Protein AF-0000000070256040 (afdb_homodimer)

Organism: Medicago truncatula (NCBI:txid3880)

Radius of gyration: 27.47 Å; Cα contacts (8 Å, |Δi|>4): 358; chains: 2; bounding box: 43×96×61 Å

Structure (mmCIF, N/CA/C/O backbone):
data_AF-0000000070256040-model_v1
#
loop_
_entity.id
_entity.type
_entity.pdbx_description
1 polymer 'Oral cancer overexpressed protein'
#
loop_
_atom_site.group_PDB
_atom_site.id
_atom_site.type_symbol
_atom_site.label_atom_id
_atom_site.label_alt_id
_atom_site.label_comp_id
_atom_site.label_asym_id
_atom_site.label_entity_id
_atom_site.label_seq_id
_atom_site.pdbx_PDB_ins_code
_atom_site.Cartn_x
_atom_site.Cartn_y
_atom_site.Cartn_z
_atom_site.occupancy
_atom_site.B_iso_or_equiv
_atom_site.auth_seq_id
_atom_site.auth_comp_id
_atom_site.auth_asym_id
_atom_site.auth_atom_id
_atom_site.pdbx_PDB_model_num
ATOM 1 N N . MET A 1 1 ? -9.227 55.344 36.25 1 60.28 1 MET A N 1
ATOM 2 C CA . MET A 1 1 ? -8.93 55.875 34.938 1 60.28 1 MET A CA 1
ATOM 3 C C . MET A 1 1 ? -7.746 55.125 34.312 1 60.28 1 MET A C 1
ATOM 5 O O . MET A 1 1 ? -7.84 54.656 33.188 1 60.28 1 MET A O 1
ATOM 9 N N . MET A 1 2 ? -6.676 55.031 35.031 1 66.25 2 MET A N 1
ATOM 10 C CA . MET A 1 2 ? -5.5 54.312 34.531 1 66.25 2 MET A CA 1
ATOM 11 C C . MET A 1 2 ? -5.77 52.812 34.406 1 66.25 2 MET A C 1
ATOM 13 O O . MET A 1 2 ? -5.344 52.188 33.438 1 66.25 2 MET A O 1
ATOM 17 N N . ASP A 1 3 ? -6.605 52.344 35.281 1 67.12 3 ASP A N 1
ATOM 18 C CA . ASP A 1 3 ? -6.918 50.938 35.281 1 67.12 3 ASP A CA 1
ATOM 19 C C . ASP A 1 3 ? -7.738 50.531 34.062 1 67.12 3 ASP A C 1
ATOM 21 O O . ASP A 1 3 ? -7.531 49.469 33.5 1 67.12 3 ASP A O 1
ATOM 25 N N . ASP A 1 4 ? -8.562 51.406 33.688 1 66.69 4 ASP A N 1
ATOM 26 C CA . ASP A 1 4 ? -9.43 51.156 32.531 1 66.69 4 ASP A CA 1
ATOM 27 C C . ASP A 1 4 ? -8.633 51.094 31.234 1 66.69 4 ASP A C 1
ATOM 29 O O . ASP A 1 4 ? -8.906 50.281 30.359 1 66.69 4 ASP A O 1
ATOM 33 N N . LEU A 1 5 ? -7.621 52 31.156 1 63.19 5 LEU A N 1
ATOM 34 C CA . LEU A 1 5 ? -6.781 52.062 29.969 1 63.19 5 LEU A CA 1
ATOM 35 C C . LEU A 1 5 ? -5.918 50.812 29.859 1 63.19 5 LEU A C 1
ATOM 37 O O . LEU A 1 5 ? -5.734 50.281 28.75 1 63.19 5 LEU A O 1
ATOM 41 N N . PHE A 1 6 ? -5.48 50.406 31.078 1 66.5 6 PHE A N 1
ATOM 42 C CA . PHE A 1 6 ? -4.66 49.188 31.094 1 66.5 6 PHE A CA 1
ATOM 43 C C . PHE A 1 6 ? -5.488 47.969 30.719 1 66.5 6 PHE A C 1
ATOM 45 O O . PHE A 1 6 ? -5.027 47.125 29.953 1 66.5 6 PHE A O 1
ATOM 52 N N . ASP A 1 7 ? -6.691 47.969 31.25 1 72 7 ASP A N 1
ATOM 53 C CA . ASP A 1 7 ? -7.582 46.844 30.938 1 72 7 ASP A CA 1
ATOM 54 C C . ASP A 1 7 ? -7.938 46.812 29.453 1 72 7 ASP A C 1
ATOM 56 O O . ASP A 1 7 ? -8.023 45.75 28.844 1 72 7 ASP A O 1
ATOM 60 N N . SER A 1 8 ? -8.125 48 28.906 1 71.62 8 SER A N 1
ATOM 61 C CA . SER A 1 8 ? -8.445 48.125 27.484 1 71.62 8 SER A CA 1
ATOM 62 C C . SER A 1 8 ? -7.266 47.719 26.609 1 71.62 8 SER A C 1
ATOM 64 O O . SER A 1 8 ? -7.449 47.031 25.578 1 71.62 8 SER A O 1
ATOM 66 N N . ALA A 1 9 ? -6.027 48.094 27.062 1 68.06 9 ALA A N 1
ATOM 67 C CA . ALA A 1 9 ? -4.809 47.75 26.328 1 68.06 9 ALA A CA 1
ATOM 68 C C . ALA A 1 9 ? -4.555 46.25 26.359 1 68.06 9 ALA A C 1
ATOM 70 O O . ALA A 1 9 ? -4.188 45.656 25.344 1 68.06 9 ALA A O 1
ATOM 71 N N . VAL A 1 10 ? -4.816 45.75 27.594 1 70.38 10 VAL A N 1
ATOM 72 C CA . VAL A 1 10 ? -4.609 44.312 27.766 1 70.38 10 VAL A CA 1
ATOM 73 C C . VAL A 1 10 ? -5.641 43.531 26.938 1 70.38 10 VAL A C 1
ATOM 75 O O . VAL A 1 10 ? -5.305 42.531 26.312 1 70.38 10 VAL A O 1
ATOM 78 N N . ASN A 1 11 ? -6.832 44.062 26.938 1 78.38 11 ASN A N 1
ATOM 79 C CA . ASN A 1 11 ? -7.883 43.406 26.156 1 78.38 11 ASN A CA 1
ATOM 80 C C . ASN A 1 11 ? -7.57 43.469 24.656 1 78.38 11 ASN A C 1
ATOM 82 O O . ASN A 1 11 ? -7.773 42.5 23.938 1 78.38 11 ASN A O 1
ATOM 86 N N . PHE A 1 12 ? -7.004 44.625 24.281 1 74.81 12 PHE A N 1
ATOM 87 C CA . PHE A 1 12 ? -6.617 44.812 22.891 1 74.81 12 PHE A CA 1
ATOM 88 C C . PHE A 1 12 ? -5.496 43.875 22.5 1 74.81 12 PHE A C 1
ATOM 90 O O . PHE A 1 12 ? -5.527 43.25 21.422 1 74.81 12 PHE A O 1
ATOM 97 N N . GLU A 1 13 ? -4.516 43.719 23.422 1 79.12 13 GLU A N 1
ATOM 98 C CA . GLU A 1 13 ? -3.406 42.781 23.219 1 79.12 13 GLU A CA 1
ATOM 99 C C . GLU A 1 13 ? -3.906 41.375 23.062 1 79.12 13 GLU A C 1
ATOM 101 O O . GLU A 1 13 ? -3.447 40.625 22.188 1 79.12 13 GLU A O 1
ATOM 106 N N . GLU A 1 14 ? -4.789 41 23.875 1 85.38 14 GLU A N 1
ATOM 107 C CA . GLU A 1 14 ? -5.332 39.656 23.875 1 85.38 14 GLU A CA 1
ATOM 108 C C . GLU A 1 14 ? -6.129 39.375 22.609 1 85.38 14 GLU A C 1
ATOM 110 O O . GLU A 1 14 ? -6.074 38.281 22.062 1 85.38 14 GLU A O 1
ATOM 115 N N . VAL A 1 15 ? -6.828 40.406 22.188 1 86 15 VAL A N 1
ATOM 116 C CA . VAL A 1 15 ? -7.641 40.281 20.984 1 86 15 VAL A CA 1
ATOM 117 C C . VAL A 1 15 ? -6.738 40.062 19.766 1 86 15 VAL A C 1
ATOM 119 O O . VAL A 1 15 ? -6.996 39.188 18.938 1 86 15 VAL A O 1
ATOM 122 N N . HIS A 1 16 ? -5.609 40.844 19.672 1 87.94 16 HIS A N 1
ATOM 123 C CA . HIS A 1 16 ? -4.699 40.719 18.531 1 87.94 16 HIS A CA 1
ATOM 124 C C . HIS A 1 16 ? -3.895 39.438 18.594 1 87.94 16 HIS A C 1
ATOM 126 O O . HIS A 1 16 ? -3.602 38.844 17.562 1 87.94 16 HIS A O 1
ATOM 132 N N . PHE A 1 17 ? -3.502 39.094 19.812 1 90.06 17 PHE A N 1
ATOM 133 C CA . PHE A 1 17 ? -2.842 37.812 19.969 1 90.06 17 PHE A CA 1
ATOM 134 C C . PHE A 1 17 ? -3.732 36.688 19.469 1 90.06 17 PHE A C 1
ATOM 136 O O . PHE A 1 17 ? -3.279 35.812 18.719 1 90.06 17 PHE A O 1
ATOM 143 N N . LYS A 1 18 ? -5.004 36.656 19.891 1 92.88 18 LYS A N 1
ATOM 144 C CA . LYS A 1 18 ? -5.945 35.594 19.531 1 92.88 18 LYS A CA 1
ATOM 145 C C . LYS A 1 18 ? -6.172 35.562 18.016 1 92.88 18 LYS A C 1
ATOM 147 O O . LYS A 1 18 ? -6.238 34.5 17.422 1 92.88 18 LYS A O 1
ATOM 152 N N . LYS A 1 19 ? -6.316 36.781 17.438 1 92.44 19 LYS A N 1
ATOM 153 C CA . LYS A 1 19 ? -6.465 36.844 15.992 1 92.44 19 LYS A CA 1
ATOM 154 C C . LYS A 1 19 ? -5.254 36.25 15.281 1 92.44 19 LYS A C 1
ATOM 156 O O . LYS A 1 19 ? -5.402 35.5 14.328 1 92.44 19 LYS A O 1
ATOM 161 N N . GLY A 1 20 ? -4.066 36.625 15.727 1 93.06 20 GLY A N 1
ATOM 162 C CA . GLY A 1 20 ? -2.844 36.031 15.188 1 93.06 20 GLY A CA 1
ATOM 163 C C . GLY A 1 20 ? -2.775 34.531 15.359 1 93.06 20 GLY A C 1
ATOM 164 O O . GLY A 1 20 ? -2.43 33.812 14.422 1 93.06 20 GLY A O 1
ATOM 165 N N . TYR A 1 21 ? -3.08 34.125 16.547 1 94.94 21 TYR A N 1
ATOM 166 C CA . TYR A 1 21 ? -3.07 32.688 16.844 1 94.94 21 TYR A CA 1
ATOM 167 C C . TYR A 1 21 ? -4 31.938 15.898 1 94.94 21 TYR A C 1
ATOM 169 O O . TYR A 1 21 ? -3.615 30.922 15.328 1 94.94 21 TYR A O 1
ATOM 177 N N . ASP A 1 22 ? -5.234 32.406 15.742 1 96.62 22 ASP A N 1
ATOM 178 C CA . ASP A 1 22 ? -6.23 31.75 14.914 1 96.62 22 ASP A CA 1
ATOM 179 C C . ASP A 1 22 ? -5.77 31.672 13.461 1 96.62 22 ASP A C 1
ATOM 181 O O . ASP A 1 22 ? -5.91 30.625 12.812 1 96.62 22 ASP A O 1
ATOM 185 N N . GLU A 1 23 ? -5.254 32.781 12.984 1 95.12 23 GLU A N 1
ATOM 186 C CA . GLU A 1 23 ? -4.746 32.781 11.617 1 95.12 23 GLU A CA 1
ATOM 187 C C . GLU A 1 23 ? -3.553 31.844 11.461 1 95.12 23 GLU A C 1
ATOM 189 O O . GLU A 1 23 ? -3.482 31.078 10.492 1 95.12 23 GLU A O 1
ATOM 194 N N . GLY A 1 24 ? -2.641 31.938 12.414 1 95.88 24 GLY A N 1
ATOM 195 C CA . GLY A 1 24 ? -1.5 31.047 12.398 1 95.88 24 GLY A CA 1
ATOM 196 C C . GLY A 1 24 ? -1.895 29.578 12.469 1 95.88 24 GLY A C 1
ATOM 197 O O . GLY A 1 24 ? -1.368 28.75 11.719 1 95.88 24 GLY A O 1
ATOM 198 N N . TYR A 1 25 ? -2.783 29.328 13.336 1 96.19 25 TYR A N 1
ATOM 199 C CA . TYR A 1 25 ? -3.252 27.953 13.5 1 96.19 25 TYR A CA 1
ATOM 200 C C . TYR A 1 25 ? -3.848 27.438 12.195 1 96.19 25 TYR A C 1
ATOM 202 O O . TYR A 1 25 ? -3.545 26.312 11.773 1 96.19 25 TYR A O 1
ATOM 210 N N . SER A 1 26 ? -4.695 28.188 11.586 1 96.69 26 SER A N 1
ATOM 211 C CA . SER A 1 26 ? -5.352 27.781 10.344 1 96.69 26 SER A CA 1
ATOM 212 C C . SER A 1 26 ? -4.332 27.516 9.242 1 96.69 26 SER A C 1
ATOM 214 O O . SER A 1 26 ? -4.414 26.5 8.539 1 96.69 26 SER A O 1
ATOM 216 N N . HIS A 1 27 ? -3.354 28.406 9.133 1 95.88 27 HIS A N 1
ATOM 217 C CA . HIS A 1 27 ? -2.318 28.25 8.117 1 95.88 27 HIS A CA 1
ATOM 218 C C . HIS A 1 27 ? -1.431 27.047 8.43 1 95.88 27 HIS A C 1
ATOM 220 O O . HIS A 1 27 ? -1.08 26.281 7.531 1 95.88 27 HIS A O 1
ATOM 226 N N . GLY A 1 28 ? -1.084 26.922 9.695 1 96.06 28 GLY A N 1
ATOM 227 C CA . GLY A 1 28 ? -0.3 25.766 10.117 1 96.06 28 GLY A CA 1
ATOM 228 C C . GLY A 1 28 ? -1 24.438 9.867 1 96.06 28 GLY A C 1
ATOM 229 O O . GLY A 1 28 ? -0.375 23.469 9.43 1 96.06 28 GLY A O 1
ATOM 230 N N . LEU A 1 29 ? -2.232 24.484 10.156 1 96.12 29 LEU A N 1
ATOM 231 C CA . LEU A 1 29 ? -3.039 23.281 9.977 1 96.12 29 LEU A CA 1
ATOM 232 C C . LEU A 1 29 ? -3.008 22.812 8.523 1 96.12 29 LEU A C 1
ATOM 234 O O . LEU A 1 29 ? -2.809 21.625 8.25 1 96.12 29 LEU A O 1
ATOM 238 N N . VAL A 1 30 ? -3.213 23.688 7.621 1 95.88 30 VAL A N 1
ATOM 239 C CA . VAL A 1 30 ? -3.246 23.375 6.195 1 95.88 30 VAL A CA 1
ATOM 240 C C . VAL A 1 30 ? -1.872 22.891 5.742 1 95.88 30 VAL A C 1
ATOM 242 O O . VAL A 1 30 ? -1.761 21.859 5.07 1 95.88 30 VAL A O 1
ATOM 245 N N . ALA A 1 31 ? -0.847 23.594 6.121 1 94.56 31 ALA A N 1
ATOM 246 C CA . ALA A 1 31 ? 0.52 23.234 5.766 1 94.56 31 ALA A CA 1
ATOM 247 C C . ALA A 1 31 ? 0.89 21.875 6.344 1 94.56 31 ALA A C 1
ATOM 249 O O . ALA A 1 31 ? 1.48 21.031 5.656 1 94.56 31 ALA A O 1
ATOM 250 N N . GLY A 1 32 ? 0.558 21.688 7.566 1 95.81 32 GLY A N 1
ATOM 251 C CA . GLY A 1 32 ? 0.821 20.422 8.227 1 95.81 32 GLY A CA 1
ATOM 252 C C . GLY A 1 32 ? 0.095 19.25 7.582 1 95.81 32 GLY A C 1
ATOM 253 O O . GLY A 1 32 ? 0.677 18.188 7.391 1 95.81 32 GLY A O 1
ATOM 254 N N . LYS A 1 33 ? -1.152 19.469 7.277 1 95.69 33 LYS A N 1
ATOM 255 C CA . LYS A 1 33 ? -1.965 18.422 6.66 1 95.69 33 LYS A CA 1
ATOM 256 C C . LYS A 1 33 ? -1.347 17.953 5.348 1 95.69 33 LYS A C 1
ATOM 258 O O . LYS A 1 33 ? -1.276 16.75 5.086 1 95.69 33 LYS A O 1
ATOM 263 N N . ASP A 1 34 ? -0.915 18.828 4.535 1 93.69 34 ASP A N 1
ATOM 264 C CA . ASP A 1 34 ? -0.324 18.5 3.242 1 93.69 34 ASP A CA 1
ATOM 265 C C . ASP A 1 34 ? 0.965 17.703 3.418 1 93.69 34 ASP A C 1
ATOM 267 O O . ASP A 1 34 ? 1.157 16.672 2.77 1 93.69 34 ASP A O 1
ATOM 271 N N . GLU A 1 35 ? 1.765 18.172 4.25 1 93.25 35 GLU A N 1
ATOM 272 C CA . GLU A 1 35 ? 3.021 17.484 4.523 1 93.25 35 GLU A CA 1
ATOM 273 C C . GLU A 1 35 ? 2.775 16.094 5.105 1 93.25 35 GLU A C 1
ATOM 275 O O . GLU A 1 35 ? 3.379 15.109 4.66 1 93.25 35 GLU A O 1
ATOM 280 N N . GLY A 1 36 ? 1.959 16.031 6.066 1 93.12 36 GLY A N 1
ATOM 281 C CA . GLY A 1 36 ? 1.612 14.758 6.676 1 93.12 36 GLY A CA 1
ATOM 282 C C . GLY A 1 36 ? 1.047 13.758 5.684 1 93.12 36 GLY A C 1
ATOM 283 O O . GLY A 1 36 ? 1.422 12.586 5.695 1 93.12 36 GLY A O 1
ATOM 284 N N . LYS A 1 37 ? 0.185 14.258 4.895 1 92.44 37 LYS A N 1
ATOM 285 C CA . LYS A 1 37 ? -0.462 13.398 3.906 1 92.44 37 LYS A CA 1
ATOM 286 C C . LYS A 1 37 ? 0.564 12.766 2.975 1 92.44 37 LYS A C 1
ATOM 288 O O . LYS A 1 37 ? 0.482 11.57 2.672 1 92.44 37 LYS A O 1
ATOM 293 N N . GLN A 1 38 ? 1.521 13.516 2.51 1 91.44 38 GLN A N 1
ATOM 294 C CA . GLN A 1 38 ? 2.551 13.016 1.606 1 91.44 38 GLN A CA 1
ATOM 295 C C . GLN A 1 38 ? 3.4 11.938 2.279 1 91.44 38 GLN A C 1
ATOM 297 O O . GLN A 1 38 ? 3.676 10.898 1.684 1 91.44 38 GLN A O 1
ATOM 302 N N . VAL A 1 39 ? 3.748 12.219 3.453 1 90.25 39 VAL A N 1
ATOM 303 C CA . VAL A 1 39 ? 4.547 11.258 4.207 1 90.25 39 VAL A CA 1
ATOM 304 C C . VAL A 1 39 ? 3.742 9.984 4.438 1 90.25 39 VAL A C 1
ATOM 306 O O . VAL A 1 39 ? 4.246 8.875 4.234 1 90.25 39 VAL A O 1
ATOM 309 N N . GLY A 1 40 ? 2.543 10.133 4.84 1 90 40 GLY A N 1
ATOM 310 C CA . GLY A 1 40 ? 1.666 8.992 5.055 1 90 40 GLY A CA 1
ATOM 311 C C . GLY A 1 40 ? 1.435 8.172 3.801 1 90 40 GLY A C 1
ATOM 312 O O . GLY A 1 40 ? 1.461 6.938 3.846 1 90 40 GLY A O 1
ATOM 313 N N . LEU A 1 41 ? 1.168 8.867 2.758 1 90 41 LEU A N 1
ATOM 314 C CA . LEU A 1 41 ? 0.948 8.211 1.474 1 90 41 LEU A CA 1
ATOM 315 C C . LEU A 1 41 ? 2.125 7.305 1.117 1 90 41 LEU A C 1
ATOM 317 O O . LEU A 1 41 ? 1.932 6.152 0.732 1 90 41 LEU A O 1
ATOM 321 N N . LYS A 1 42 ? 3.287 7.805 1.268 1 89.62 42 LYS A N 1
ATOM 322 C CA . LYS A 1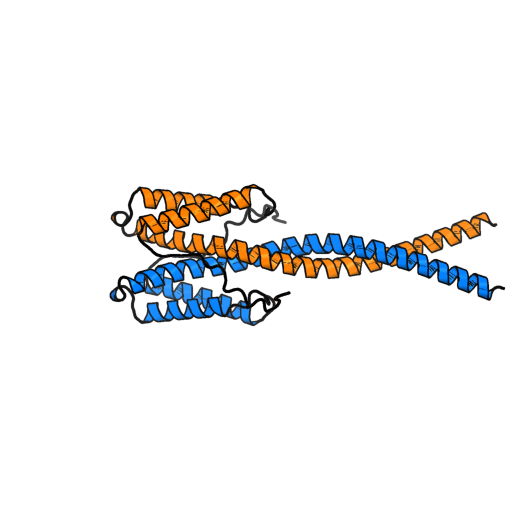 42 ? 4.488 7.051 0.915 1 89.62 42 LYS A CA 1
ATOM 323 C C . LYS A 1 42 ? 4.652 5.828 1.812 1 89.62 42 LYS A C 1
ATOM 325 O O . LYS A 1 42 ? 4.867 4.719 1.322 1 89.62 42 LYS A O 1
ATOM 330 N N . ILE A 1 43 ? 4.543 6.031 3.053 1 88 43 ILE A N 1
ATOM 331 C CA . ILE A 1 43 ? 4.723 4.949 4.016 1 88 43 ILE A CA 1
ATOM 332 C C . ILE A 1 43 ? 3.627 3.902 3.828 1 88 43 ILE A C 1
ATOM 334 O O . ILE A 1 43 ? 3.906 2.703 3.779 1 88 43 ILE A O 1
ATOM 338 N N . GLY A 1 44 ? 2.414 4.371 3.777 1 90.06 44 GLY A N 1
ATOM 339 C CA . GLY A 1 44 ? 1.296 3.465 3.568 1 90.06 44 GLY A CA 1
ATOM 340 C C . GLY A 1 44 ? 1.427 2.637 2.305 1 90.06 44 GLY A C 1
ATOM 341 O O . GLY A 1 44 ? 1.154 1.436 2.312 1 90.06 44 GLY A O 1
ATOM 342 N N . PHE A 1 45 ? 1.846 3.275 1.284 1 90.25 45 PHE A N 1
ATOM 343 C CA . PHE A 1 45 ? 2.016 2.6 0.003 1 90.25 45 PHE A CA 1
ATOM 344 C C . PHE A 1 45 ? 3.051 1.486 0.112 1 90.25 45 PHE A C 1
ATOM 346 O O . PHE A 1 45 ? 2.82 0.369 -0.354 1 90.25 45 PHE A O 1
ATOM 353 N N . GLU A 1 46 ? 4.16 1.802 0.662 1 90.12 46 GLU A N 1
ATOM 354 C CA . GLU A 1 46 ? 5.242 0.827 0.769 1 90.12 46 GLU A CA 1
ATOM 355 C C . GLU A 1 46 ? 4.797 -0.405 1.554 1 90.12 46 GLU A C 1
ATOM 357 O O . GLU A 1 46 ? 5.035 -1.537 1.128 1 90.12 46 GLU A O 1
ATOM 362 N N . VAL A 1 47 ? 4.156 -0.173 2.59 1 90.38 47 VAL A N 1
ATOM 363 C CA . VAL A 1 47 ? 3.684 -1.267 3.432 1 90.38 47 VAL A CA 1
ATOM 364 C C . VAL A 1 47 ? 2.594 -2.049 2.701 1 90.38 47 VAL A C 1
ATOM 366 O O . VAL A 1 47 ? 2.637 -3.281 2.648 1 90.38 47 VAL A O 1
ATOM 369 N N . GLY A 1 48 ? 1.639 -1.351 2.172 1 91.94 48 GLY A N 1
ATOM 370 C CA . GLY A 1 48 ? 0.564 -1.992 1.432 1 91.94 48 GLY A CA 1
ATOM 371 C C . GLY A 1 48 ? 1.058 -2.82 0.26 1 91.94 48 GLY A C 1
ATOM 372 O O . GLY A 1 48 ? 0.578 -3.932 0.033 1 91.94 48 GLY A O 1
ATOM 373 N N . GLU A 1 49 ? 1.979 -2.254 -0.438 1 92.12 49 GLU A N 1
ATOM 374 C CA . GLU A 1 49 ? 2.514 -2.939 -1.612 1 92.12 49 GLU A CA 1
ATOM 375 C C . GLU A 1 49 ? 3.158 -4.27 -1.23 1 92.12 49 GLU A C 1
ATOM 377 O O . GLU A 1 49 ? 2.938 -5.285 -1.892 1 92.12 49 GLU A O 1
ATOM 382 N N . GLU A 1 50 ? 3.963 -4.266 -0.216 1 92.94 50 GLU A N 1
ATOM 383 C CA . GLU A 1 50 ? 4.621 -5.496 0.216 1 92.94 50 GLU A CA 1
ATOM 384 C C . GLU A 1 50 ? 3.605 -6.527 0.697 1 92.94 50 GLU A C 1
ATOM 386 O O . GLU A 1 50 ? 3.66 -7.691 0.3 1 92.94 50 GLU A O 1
ATOM 391 N N . LEU A 1 51 ? 2.686 -6.102 1.511 1 93.19 51 LEU A N 1
ATOM 392 C CA . LEU A 1 51 ? 1.647 -7.008 1.987 1 93.19 51 LEU A CA 1
ATOM 393 C C . LEU A 1 51 ? 0.815 -7.543 0.826 1 93.19 51 LEU A C 1
ATOM 395 O O . LEU A 1 51 ? 0.485 -8.727 0.787 1 93.19 51 LEU A O 1
ATOM 399 N N . GLY A 1 52 ? 0.433 -6.648 -0.036 1 94.44 52 GLY A N 1
ATOM 400 C CA . GLY A 1 52 ? -0.303 -7.066 -1.219 1 94.44 52 GLY A CA 1
ATOM 401 C C . GLY A 1 52 ? 0.442 -8.094 -2.055 1 94.44 52 GLY A C 1
ATOM 402 O O . GLY A 1 52 ? -0.155 -9.047 -2.555 1 94.44 52 GLY A O 1
ATOM 403 N N . PHE A 1 53 ? 1.75 -7.871 -2.191 1 94.81 53 PHE A N 1
ATOM 404 C CA . PHE A 1 53 ? 2.588 -8.805 -2.936 1 94.81 53 PHE A CA 1
ATOM 405 C C . PHE A 1 53 ? 2.494 -10.203 -2.344 1 94.81 53 PHE A C 1
ATOM 407 O O . PHE A 1 53 ? 2.244 -11.172 -3.064 1 94.81 53 PHE A O 1
ATOM 414 N N . TYR A 1 54 ? 2.633 -10.289 -1.093 1 95.56 54 TYR A N 1
ATOM 415 C CA . TYR A 1 54 ? 2.527 -11.586 -0.432 1 95.56 54 TYR A CA 1
ATOM 416 C C . TYR A 1 54 ? 1.126 -12.164 -0.588 1 95.56 54 TYR A C 1
ATOM 418 O O . TYR A 1 54 ? 0.966 -13.359 -0.845 1 95.56 54 TYR A O 1
ATOM 426 N N . SER A 1 55 ? 0.134 -11.328 -0.42 1 94.38 55 SER A N 1
ATOM 427 C CA . SER A 1 55 ? -1.253 -11.766 -0.537 1 94.38 55 SER A CA 1
ATOM 428 C C . SER A 1 55 ? -1.539 -12.336 -1.925 1 94.38 55 SER A C 1
ATOM 430 O O . SER A 1 55 ? -2.229 -13.344 -2.059 1 94.38 55 SER A O 1
ATOM 432 N N . GLY A 1 56 ? -1.013 -11.656 -2.932 1 94.75 56 GLY A N 1
ATOM 433 C CA . GLY A 1 56 ? -1.154 -12.172 -4.285 1 94.75 56 GLY A CA 1
ATOM 434 C C . GLY A 1 56 ? -0.528 -13.539 -4.469 1 94.75 56 GLY A C 1
ATOM 435 O O . GLY A 1 56 ? -1.146 -14.438 -5.047 1 94.75 56 GLY A O 1
ATOM 436 N N . CYS A 1 57 ? 0.645 -13.695 -4.004 1 94.25 57 CYS A N 1
ATOM 437 C CA . CYS A 1 57 ? 1.33 -14.977 -4.086 1 94.25 57 CYS A CA 1
ATOM 438 C C . CYS A 1 57 ? 0.547 -16.062 -3.355 1 94.25 57 CYS A C 1
ATOM 440 O O . CYS A 1 57 ? 0.344 -17.156 -3.891 1 94.25 57 CYS A O 1
ATOM 442 N N . ILE A 1 58 ? 0.092 -15.664 -2.154 1 94.62 58 ILE A N 1
ATOM 443 C CA . ILE A 1 58 ? -0.651 -16.609 -1.322 1 94.62 58 ILE A CA 1
ATOM 444 C C . ILE A 1 58 ? -1.934 -17.031 -2.037 1 94.62 58 ILE A C 1
ATOM 446 O O . ILE A 1 58 ? -2.307 -18.203 -2.016 1 94.62 58 ILE A O 1
ATOM 450 N N . HIS A 1 59 ? -2.598 -16.109 -2.621 1 93.06 59 HIS A N 1
ATOM 451 C CA . HIS A 1 59 ? -3.848 -16.391 -3.318 1 93.06 59 HIS A CA 1
ATOM 452 C C . HIS A 1 59 ? -3.631 -17.391 -4.453 1 93.06 59 HIS A C 1
ATOM 454 O O . HIS A 1 59 ? -4.398 -18.344 -4.602 1 93.06 59 HIS A O 1
ATOM 460 N N . ILE A 1 60 ? -2.557 -17.266 -5.18 1 92.12 60 ILE A N 1
ATOM 461 C CA . ILE A 1 60 ? -2.242 -18.156 -6.293 1 92.12 60 ILE A CA 1
ATOM 462 C C . ILE A 1 60 ? -1.862 -19.531 -5.766 1 92.12 60 ILE A C 1
ATOM 464 O O . ILE A 1 60 ? -2.344 -20.547 -6.266 1 92.12 60 ILE A O 1
ATOM 468 N N . TRP A 1 61 ? -1.025 -19.578 -4.754 1 93 61 TRP A N 1
ATOM 469 C CA . TRP A 1 61 ? -0.605 -20.859 -4.191 1 93 61 TRP A CA 1
ATOM 470 C C . TRP A 1 61 ? -1.793 -21.609 -3.602 1 93 61 TRP A C 1
ATOM 472 O O . TRP A 1 61 ? -1.918 -22.828 -3.779 1 93 61 TRP A O 1
ATOM 482 N N . THR A 1 62 ? -2.641 -20.828 -2.926 1 92.75 62 THR A N 1
ATOM 483 C CA . THR A 1 62 ? -3.824 -21.453 -2.34 1 92.75 62 THR A CA 1
ATOM 484 C C . THR A 1 62 ? -4.73 -22.016 -3.428 1 92.75 62 THR A C 1
ATOM 486 O O . THR A 1 62 ? -5.266 -23.109 -3.285 1 92.75 62 THR A O 1
ATOM 489 N N . SER A 1 63 ? -4.902 -21.266 -4.473 1 89.25 63 SER A N 1
ATOM 490 C CA . SER A 1 63 ? -5.691 -21.75 -5.602 1 89.25 63 SER A CA 1
ATOM 491 C C . SER A 1 63 ? -5.062 -23 -6.215 1 89.25 63 SER A C 1
ATOM 493 O O . SER A 1 63 ? -5.77 -23.938 -6.57 1 89.25 63 SER A O 1
ATOM 495 N N . ALA A 1 64 ? -3.77 -23.062 -6.348 1 88.38 64 ALA A N 1
ATOM 496 C CA . ALA A 1 64 ? -3.053 -24.203 -6.902 1 88.38 64 ALA A CA 1
ATOM 497 C C . ALA A 1 64 ? -3.219 -25.438 -6.016 1 88.38 64 ALA A C 1
ATOM 499 O O . ALA A 1 64 ? -3.406 -26.547 -6.512 1 88.38 64 ALA A O 1
ATOM 500 N N . ILE A 1 65 ? -3.164 -25.234 -4.77 1 91.31 65 ILE A N 1
ATOM 501 C CA . ILE A 1 65 ? -3.322 -26.312 -3.809 1 91.31 65 ILE A CA 1
ATOM 502 C C . ILE A 1 65 ? -4.727 -26.906 -3.926 1 91.31 65 ILE A C 1
ATOM 504 O O . ILE A 1 65 ? -4.902 -28.125 -3.826 1 91.31 65 ILE A O 1
ATOM 508 N N . GLN A 1 66 ? -5.68 -26.047 -4.145 1 89.94 66 GLN A N 1
ATOM 509 C CA . GLN A 1 66 ? -7.062 -26.484 -4.281 1 89.94 66 GLN A CA 1
ATOM 510 C C . GLN A 1 66 ? -7.242 -27.328 -5.543 1 89.94 66 GLN A C 1
ATOM 512 O O . GLN A 1 66 ? -8.031 -28.281 -5.555 1 89.94 66 GLN A O 1
ATOM 517 N N . ILE A 1 67 ? -6.539 -27.047 -6.598 1 86.81 67 ILE A N 1
ATOM 518 C CA . ILE A 1 67 ? -6.637 -27.75 -7.875 1 86.81 67 ILE A CA 1
ATOM 519 C C . ILE A 1 67 ? -5.938 -29.109 -7.773 1 86.81 67 ILE A C 1
ATOM 521 O O . ILE A 1 67 ? -6.492 -30.125 -8.172 1 86.81 67 ILE A O 1
ATOM 525 N N . ASP A 1 68 ? -4.723 -29.094 -7.227 1 89.75 68 ASP A N 1
ATOM 526 C CA . ASP A 1 68 ? -3.969 -30.328 -7.035 1 89.75 68 ASP A CA 1
ATOM 527 C C . ASP A 1 68 ? -3.139 -30.281 -5.754 1 89.75 68 ASP A C 1
ATOM 529 O O . ASP A 1 68 ? -1.997 -29.812 -5.77 1 89.75 68 ASP A O 1
ATOM 533 N N . PRO A 1 69 ? -3.701 -30.688 -4.691 1 88.38 69 PRO A N 1
ATOM 534 C CA . PRO A 1 69 ? -3.016 -30.625 -3.398 1 88.38 69 PRO A CA 1
ATOM 535 C C . PRO A 1 69 ? -1.725 -31.438 -3.369 1 88.38 69 PRO A C 1
ATOM 537 O O . PRO A 1 69 ? -0.854 -31.188 -2.531 1 88.38 69 PRO A O 1
ATOM 540 N N . ARG A 1 70 ? -1.579 -32.469 -4.281 1 90.44 70 ARG A N 1
ATOM 541 C CA . ARG A 1 70 ? -0.418 -33.344 -4.254 1 90.44 70 ARG A CA 1
ATOM 542 C C . ARG A 1 70 ? 0.836 -32.625 -4.723 1 90.44 70 ARG A C 1
ATOM 544 O O . ARG A 1 70 ? 1.954 -33.062 -4.484 1 90.44 70 ARG A O 1
ATOM 551 N N . CYS A 1 71 ? 0.662 -31.391 -5.309 1 86.69 71 CYS A N 1
ATOM 552 C CA . CYS A 1 71 ? 1.78 -30.641 -5.883 1 86.69 71 CYS A CA 1
ATOM 553 C C . CYS A 1 71 ? 2.521 -29.859 -4.805 1 86.69 71 CYS A C 1
ATOM 555 O O . CYS A 1 71 ? 3.605 -29.328 -5.055 1 86.69 71 CYS A O 1
ATOM 557 N N . PHE A 1 72 ? 2.029 -29.875 -3.59 1 91.5 72 PHE A N 1
ATOM 558 C CA . PHE A 1 72 ? 2.646 -29.125 -2.498 1 91.5 72 PHE A CA 1
ATOM 559 C C . PHE A 1 72 ? 2.881 -30.031 -1.292 1 91.5 72 PHE A C 1
ATOM 561 O O . PHE A 1 72 ? 2.039 -30.859 -0.963 1 91.5 72 PHE A O 1
ATOM 568 N N . SER A 1 73 ? 4.027 -29.891 -0.752 1 93.62 73 SER A N 1
ATOM 569 C CA . SER A 1 73 ? 4.293 -30.609 0.488 1 93.62 73 SER A CA 1
ATOM 570 C C . SER A 1 73 ? 3.424 -30.094 1.627 1 93.62 73 SER A C 1
ATOM 572 O O . SER A 1 73 ? 2.912 -28.969 1.562 1 93.62 73 SER A O 1
ATOM 574 N N . SER A 1 74 ? 3.264 -30.844 2.643 1 95.38 74 SER A N 1
ATOM 575 C CA . SER A 1 74 ? 2.531 -30.422 3.83 1 95.38 74 SER A CA 1
ATOM 576 C C . SER A 1 74 ? 3.186 -29.203 4.473 1 95.38 74 SER A C 1
ATOM 578 O O . SER A 1 74 ? 2.496 -28.312 4.977 1 95.38 74 SER A O 1
ATOM 580 N N . ARG A 1 75 ? 4.434 -29.203 4.434 1 95.44 75 ARG A N 1
ATOM 581 C CA . ARG A 1 75 ? 5.195 -28.094 5 1 95.44 75 ARG A CA 1
ATOM 582 C C . ARG A 1 75 ? 4.906 -26.797 4.25 1 95.44 75 ARG A C 1
ATOM 584 O O . ARG A 1 75 ? 4.699 -25.75 4.867 1 95.44 75 ARG A O 1
ATOM 591 N N . ALA A 1 76 ? 4.906 -26.859 3.01 1 94.75 76 ALA A N 1
ATOM 592 C CA . ALA A 1 76 ? 4.617 -25.688 2.186 1 94.75 76 ALA A CA 1
ATOM 593 C C . ALA A 1 76 ? 3.195 -25.203 2.418 1 94.75 76 ALA A C 1
ATOM 595 O O . ALA A 1 76 ? 2.969 -23.984 2.561 1 94.75 76 ALA A O 1
ATOM 596 N N . LYS A 1 77 ? 2.281 -26.109 2.496 1 96.31 77 LYS A N 1
ATOM 597 C CA . LYS A 1 77 ? 0.886 -25.75 2.73 1 96.31 77 LYS A CA 1
ATOM 598 C C . LYS A 1 77 ? 0.715 -25.047 4.074 1 96.31 77 LYS A C 1
ATOM 600 O O . LYS A 1 77 ? 0.013 -24.047 4.172 1 96.31 77 LYS A O 1
ATOM 605 N N . THR A 1 78 ? 1.353 -25.547 5.012 1 96.81 78 THR A N 1
ATOM 606 C CA . THR A 1 78 ? 1.283 -24.969 6.352 1 96.81 78 THR A CA 1
ATOM 607 C C . THR A 1 78 ? 1.884 -23.562 6.375 1 96.81 78 THR A C 1
ATOM 609 O O . THR A 1 78 ? 1.299 -22.641 6.949 1 96.81 78 THR A O 1
ATOM 612 N N . ALA A 1 79 ? 3.002 -23.406 5.805 1 96.25 79 ALA A N 1
ATOM 613 C CA . ALA A 1 79 ? 3.674 -22.109 5.758 1 96.25 79 ALA A CA 1
ATOM 614 C C . ALA A 1 79 ? 2.816 -21.078 5.035 1 96.25 79 ALA A C 1
ATOM 616 O O . ALA A 1 79 ? 2.727 -19.922 5.465 1 96.25 79 ALA A O 1
ATOM 617 N N . ILE A 1 80 ? 2.197 -21.453 3.977 1 96.75 80 ILE A N 1
ATOM 618 C CA . ILE A 1 80 ? 1.329 -20.578 3.193 1 96.75 80 ILE A CA 1
ATOM 619 C C . ILE A 1 80 ? 0.127 -20.156 4.039 1 96.75 80 ILE A C 1
ATOM 621 O O . ILE A 1 80 ? -0.24 -18.984 4.062 1 96.75 80 ILE A O 1
ATOM 625 N N . ALA A 1 81 ? -0.438 -21.125 4.73 1 96.5 81 ALA A N 1
ATOM 626 C CA . ALA A 1 81 ? -1.574 -20.828 5.602 1 96.5 81 ALA A CA 1
ATOM 627 C C . ALA A 1 81 ? -1.179 -19.875 6.715 1 96.5 81 ALA A C 1
ATOM 629 O O . ALA A 1 81 ? -1.941 -18.969 7.062 1 96.5 81 ALA A O 1
ATOM 630 N N . GLN A 1 82 ? -0.061 -20.047 7.238 1 97.06 82 GLN A N 1
ATOM 631 C CA . GLN A 1 82 ? 0.432 -19.172 8.297 1 97.06 82 GLN A CA 1
ATOM 632 C C . GLN A 1 82 ? 0.643 -17.75 7.785 1 97.06 82 GLN A C 1
ATOM 634 O O . GLN A 1 82 ? 0.343 -16.781 8.484 1 97.06 82 GLN A O 1
ATOM 639 N N . MET A 1 83 ? 1.208 -17.609 6.594 1 96.06 83 MET A N 1
ATOM 640 C CA . MET A 1 83 ? 1.385 -16.281 5.996 1 96.06 83 MET A CA 1
ATOM 641 C C . MET A 1 83 ? 0.042 -15.594 5.805 1 96.06 83 MET A C 1
ATOM 643 O O . MET A 1 83 ? -0.082 -14.391 6.062 1 96.06 83 MET A O 1
ATOM 647 N N . LYS A 1 84 ? -0.877 -16.375 5.359 1 94.81 84 LYS A N 1
ATOM 648 C CA . LYS A 1 84 ? -2.223 -15.828 5.191 1 94.81 84 LYS A CA 1
ATOM 649 C C . LYS A 1 84 ? -2.766 -15.289 6.512 1 94.81 84 LYS A C 1
ATOM 651 O O . LYS A 1 84 ? -3.316 -14.188 6.562 1 94.81 84 LYS A O 1
ATOM 656 N N . ASP A 1 85 ? -2.564 -16.047 7.535 1 95.19 85 ASP A N 1
ATOM 657 C CA . ASP A 1 85 ? -3.018 -15.648 8.867 1 95.19 85 ASP A CA 1
ATOM 658 C C . ASP A 1 85 ? -2.318 -14.375 9.328 1 95.19 85 ASP A C 1
ATOM 660 O O . ASP A 1 85 ? -2.949 -13.484 9.906 1 95.19 85 ASP A O 1
ATOM 664 N N . LEU A 1 86 ? -1.034 -14.281 9.086 1 94.06 86 LEU A N 1
ATOM 665 C CA . LEU A 1 86 ? -0.249 -13.117 9.484 1 94.06 86 LEU A CA 1
ATOM 666 C C . LEU A 1 86 ? -0.74 -11.867 8.773 1 94.06 86 LEU A C 1
ATOM 668 O O . LEU A 1 86 ? -0.84 -10.797 9.383 1 94.06 86 LEU A O 1
ATOM 672 N N . ILE A 1 87 ? -1.054 -12.008 7.52 1 93 87 ILE A N 1
ATOM 673 C CA . ILE A 1 87 ? -1.539 -10.875 6.742 1 93 87 ILE A CA 1
ATOM 674 C C . ILE A 1 87 ? -2.877 -10.398 7.301 1 93 87 ILE A C 1
ATOM 676 O O . ILE A 1 87 ? -3.109 -9.188 7.434 1 93 87 ILE A O 1
ATOM 680 N N . GLN A 1 88 ? -3.693 -11.273 7.676 1 89.56 88 GLN A N 1
ATOM 681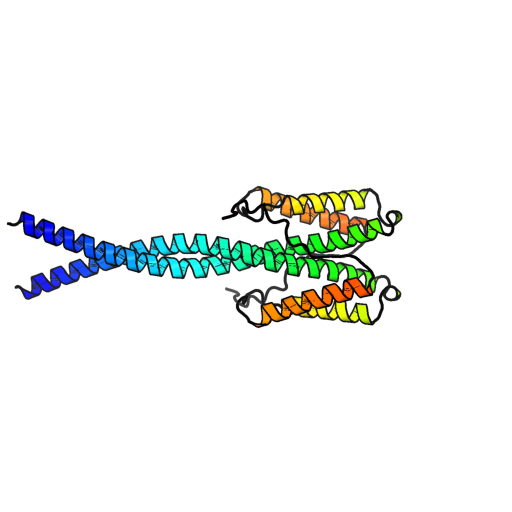 C CA . GLN A 1 88 ? -5.016 -10.945 8.203 1 89.56 88 GLN A CA 1
ATOM 682 C C . GLN A 1 88 ? -4.91 -10.266 9.562 1 89.56 88 GLN A C 1
ATOM 684 O O . GLN A 1 88 ? -5.777 -9.469 9.938 1 89.56 88 GLN A O 1
ATOM 689 N N . LYS A 1 89 ? -3.867 -10.523 10.273 1 88.12 89 LYS A N 1
ATOM 690 C CA . LYS A 1 89 ? -3.674 -9.992 11.617 1 88.12 89 LYS A CA 1
ATOM 691 C C . LYS A 1 89 ? -2.982 -8.625 11.578 1 88.12 89 LYS A C 1
ATOM 693 O O . LYS A 1 89 ? -2.898 -7.938 12.594 1 88.12 89 LYS A O 1
ATOM 698 N N . TYR A 1 90 ? -2.475 -8.281 10.445 1 88.94 90 TYR A N 1
ATOM 699 C CA . TYR A 1 90 ? -1.73 -7.031 10.367 1 88.94 90 TYR A CA 1
ATOM 700 C C . TYR A 1 90 ? -2.623 -5.844 10.703 1 88.94 90 TYR A C 1
ATOM 702 O O . TYR A 1 90 ? -3.689 -5.668 10.109 1 88.94 90 TYR A O 1
ATOM 710 N N . PRO A 1 91 ? -2.195 -5.004 11.633 1 81.75 91 PRO A N 1
ATOM 711 C CA . PRO A 1 91 ? -3.023 -3.873 12.055 1 81.75 91 PRO A CA 1
ATOM 712 C C . PRO A 1 91 ? -2.896 -2.668 11.125 1 81.75 91 PRO A C 1
ATOM 714 O O . PRO A 1 91 ? -2.045 -1.804 11.344 1 81.75 91 PRO A O 1
ATOM 717 N N . LEU A 1 92 ? -3.699 -2.414 10.188 1 71.69 92 LEU A N 1
ATOM 718 C CA . LEU A 1 92 ? -3.631 -1.375 9.172 1 71.69 92 LEU A CA 1
ATOM 719 C C . LEU A 1 92 ? -3.781 0.009 9.789 1 71.69 92 LEU A C 1
ATOM 721 O O . LEU A 1 92 ? -3.096 0.953 9.391 1 71.69 92 LEU A O 1
ATOM 725 N N . MET A 1 93 ? -4.609 0.072 10.805 1 67.06 93 MET A N 1
ATOM 726 C CA . MET A 1 93 ? -5.016 1.376 11.32 1 67.06 93 MET A CA 1
ATOM 727 C C . MET A 1 93 ? -4.117 1.812 12.477 1 67.06 93 MET A C 1
ATOM 729 O O . MET A 1 93 ? -4.254 2.922 12.992 1 67.06 93 MET A O 1
ATOM 733 N N . ASP A 1 94 ? -3.254 0.875 12.875 1 73.81 94 ASP A N 1
ATOM 734 C CA . ASP A 1 94 ? -2.34 1.262 13.945 1 73.81 94 ASP A CA 1
ATOM 735 C C . ASP A 1 94 ? -0.899 0.891 13.594 1 73.81 94 ASP A C 1
ATOM 737 O O . ASP A 1 94 ? -0.316 -0.002 14.219 1 73.81 94 ASP A O 1
ATOM 741 N N . PRO A 1 95 ? -0.349 1.688 12.609 1 64.81 95 PRO A N 1
ATOM 742 C CA . PRO A 1 95 ? 0.992 1.353 12.125 1 64.81 95 PRO A CA 1
ATOM 743 C C . PRO A 1 95 ? 2.072 1.562 13.18 1 64.81 95 PRO A C 1
ATOM 745 O O . PRO A 1 95 ? 3.188 1.051 13.039 1 64.81 95 PRO A O 1
ATOM 748 N N . GLU A 1 96 ? 1.754 2.258 14.188 1 68.38 96 GLU A N 1
ATOM 749 C CA . GLU A 1 96 ? 2.721 2.469 15.266 1 68.38 96 GLU A CA 1
ATOM 750 C C . GLU A 1 96 ? 2.732 1.293 16.234 1 68.38 96 GLU A C 1
ATOM 752 O O . GLU A 1 96 ? 3.576 1.23 17.125 1 68.38 96 GLU A O 1
ATOM 757 N N . ASP A 1 97 ? 1.891 0.417 15.93 1 73.75 97 ASP A N 1
ATOM 758 C CA . ASP A 1 97 ? 1.821 -0.787 16.75 1 73.75 97 ASP A CA 1
ATOM 759 C C . ASP A 1 97 ? 3.086 -1.629 16.609 1 73.75 97 ASP A C 1
ATOM 761 O O . ASP A 1 97 ? 3.547 -1.872 15.484 1 73.75 97 ASP A O 1
ATOM 765 N N . LEU A 1 98 ? 3.719 -1.955 17.656 1 72.81 98 LEU A N 1
ATOM 766 C CA . LEU A 1 98 ? 4.941 -2.748 17.719 1 72.81 98 LEU A CA 1
ATOM 767 C C . LEU A 1 98 ? 4.758 -4.082 17 1 72.81 98 LEU A C 1
ATOM 769 O O . LEU A 1 98 ? 5.723 -4.66 16.5 1 72.81 98 LEU A O 1
ATOM 773 N N . GLN A 1 99 ? 3.561 -4.414 16.859 1 83.81 99 GLN A N 1
ATOM 774 C CA . GLN A 1 99 ? 3.287 -5.711 16.25 1 83.81 99 GLN A CA 1
ATOM 775 C C . GLN A 1 99 ? 3.498 -5.668 14.742 1 83.81 99 GLN A C 1
ATOM 777 O O . GLN A 1 99 ? 3.74 -6.699 14.109 1 83.81 99 GLN A O 1
ATOM 782 N N . VAL A 1 100 ? 3.561 -4.512 14.188 1 85.12 100 VAL A N 1
ATOM 783 C CA . VAL A 1 100 ? 3.609 -4.348 12.734 1 85.12 100 VAL A CA 1
ATOM 784 C C . VAL A 1 100 ? 4.953 -4.84 12.203 1 85.12 100 VAL A C 1
ATOM 786 O O . VAL A 1 100 ? 5.004 -5.621 11.25 1 85.12 100 VAL A O 1
ATOM 789 N N . GLN A 1 101 ? 5.98 -4.398 12.93 1 87.25 101 GLN A N 1
ATOM 790 C CA . GLN A 1 101 ? 7.316 -4.773 12.477 1 87.25 101 GLN A CA 1
ATOM 791 C C . GLN A 1 101 ? 7.547 -6.273 12.641 1 87.25 101 GLN A C 1
ATOM 793 O O . GLN A 1 101 ? 8.148 -6.91 11.773 1 87.25 101 GLN A O 1
ATOM 798 N N . GLU A 1 102 ? 7.074 -6.789 13.711 1 91.38 102 GLU A N 1
ATOM 799 C CA . GLU A 1 102 ? 7.219 -8.219 13.977 1 91.38 102 GLU A CA 1
ATOM 800 C C . GLU A 1 102 ? 6.484 -9.047 12.922 1 91.38 102 GLU A C 1
ATOM 802 O O . GLU A 1 102 ? 7.016 -10.047 12.43 1 91.38 102 GLU A O 1
ATOM 807 N N . ILE A 1 103 ? 5.312 -8.648 12.641 1 93.38 103 ILE A N 1
ATOM 808 C CA . ILE A 1 103 ? 4.504 -9.352 11.648 1 93.38 103 ILE A CA 1
ATOM 809 C C . ILE A 1 103 ? 5.188 -9.289 10.289 1 93.38 103 ILE A C 1
ATOM 811 O O . ILE A 1 103 ? 5.285 -10.305 9.594 1 93.38 103 ILE A O 1
ATOM 815 N N . MET A 1 104 ? 5.754 -8.094 9.953 1 91.88 104 MET A N 1
ATOM 816 C CA . MET A 1 104 ? 6.426 -7.922 8.664 1 91.88 104 MET A CA 1
ATOM 817 C C . MET A 1 104 ? 7.668 -8.805 8.578 1 91.88 104 MET A C 1
ATOM 819 O O . MET A 1 104 ? 7.902 -9.453 7.559 1 91.88 104 MET A O 1
ATOM 823 N N . ASP A 1 105 ? 8.398 -8.805 9.641 1 93.75 105 ASP A N 1
ATOM 824 C CA . ASP A 1 105 ? 9.594 -9.641 9.68 1 93.75 105 ASP A CA 1
ATOM 825 C C . ASP A 1 105 ? 9.234 -11.117 9.523 1 93.75 105 ASP A C 1
ATOM 827 O O . ASP A 1 105 ? 9.922 -11.859 8.805 1 93.75 105 ASP A O 1
ATOM 831 N N . SER A 1 106 ? 8.203 -11.508 10.133 1 95.31 106 SER A N 1
ATOM 832 C CA . SER A 1 106 ? 7.738 -12.891 10.039 1 95.31 106 SER A CA 1
ATOM 833 C C . SER A 1 106 ? 7.289 -13.227 8.617 1 95.31 106 SER A C 1
ATOM 835 O O . SER A 1 106 ? 7.578 -14.305 8.109 1 95.31 106 SER A O 1
ATOM 837 N N . LEU A 1 107 ? 6.617 -12.336 7.996 1 96 107 LEU A N 1
ATOM 838 C CA . LEU A 1 107 ? 6.148 -12.523 6.625 1 96 107 LEU A CA 1
ATOM 839 C C . LEU A 1 107 ? 7.324 -12.672 5.664 1 96 107 LEU A C 1
ATOM 841 O O . LEU A 1 107 ? 7.336 -13.57 4.824 1 96 107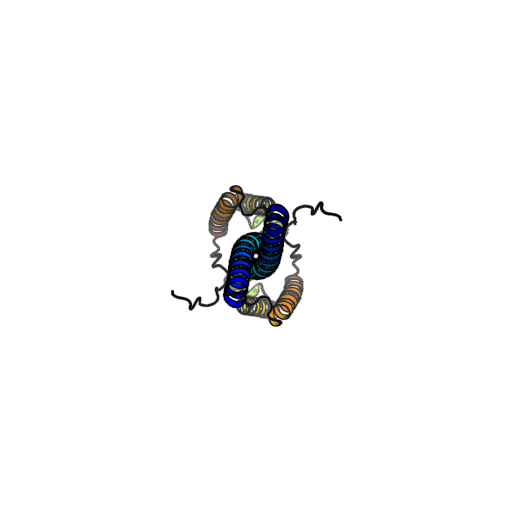 LEU A O 1
ATOM 845 N N . ARG A 1 108 ? 8.32 -11.828 5.867 1 95.19 108 ARG A N 1
ATOM 846 C CA . ARG A 1 108 ? 9.5 -11.875 5.012 1 95.19 108 ARG A CA 1
ATOM 847 C C . ARG A 1 108 ? 10.227 -13.203 5.156 1 95.19 108 ARG A C 1
ATOM 849 O O . ARG A 1 108 ? 10.633 -13.812 4.16 1 95.19 108 ARG A O 1
ATOM 856 N N . LEU A 1 109 ? 10.344 -13.617 6.363 1 94.94 109 LEU A N 1
ATOM 857 C CA . LEU A 1 109 ? 11.023 -14.883 6.641 1 94.94 109 LEU A CA 1
ATOM 858 C C . LEU A 1 109 ? 10.234 -16.062 6.066 1 94.94 109 LEU A C 1
ATOM 860 O O . LEU A 1 109 ? 10.812 -16.938 5.418 1 94.94 109 LEU A O 1
ATOM 864 N N . LYS A 1 110 ? 8.992 -16.109 6.242 1 95.12 110 LYS A N 1
ATOM 865 C CA . LYS A 1 110 ? 8.148 -17.188 5.762 1 95.12 110 LYS A CA 1
ATOM 866 C C . LYS A 1 110 ? 8.109 -17.219 4.234 1 95.12 110 LYS A C 1
ATOM 868 O O . LYS A 1 110 ? 8.086 -18.297 3.631 1 95.12 110 LYS A O 1
ATOM 873 N N . PHE A 1 111 ? 8.109 -16.078 3.682 1 95.75 111 PHE A N 1
ATOM 874 C CA . PHE A 1 111 ? 8.117 -16 2.225 1 95.75 111 PHE A CA 1
ATOM 875 C C . PHE A 1 111 ? 9.383 -16.641 1.656 1 95.75 111 PHE A C 1
ATOM 877 O O . PHE A 1 111 ? 9.32 -17.422 0.713 1 95.75 111 PHE A O 1
ATOM 884 N N . LYS A 1 112 ? 10.469 -16.219 2.266 1 94.44 112 LYS A N 1
ATOM 885 C CA . LYS A 1 112 ? 11.742 -16.797 1.844 1 94.44 112 LYS A CA 1
ATOM 886 C C . LYS A 1 112 ? 11.727 -18.312 1.986 1 94.44 112 LYS A C 1
ATOM 888 O O . LYS A 1 112 ? 12.203 -19.031 1.106 1 94.44 112 LYS A O 1
ATOM 893 N N . MET A 1 113 ? 11.219 -18.797 3.031 1 94.5 113 MET A N 1
ATOM 894 C CA . MET A 1 113 ? 11.109 -20.234 3.285 1 94.5 113 MET A CA 1
ATOM 895 C C . MET A 1 113 ? 10.25 -20.922 2.225 1 94.5 113 MET A C 1
ATOM 897 O O . MET A 1 113 ? 10.617 -21.969 1.696 1 94.5 113 MET A O 1
ATOM 901 N N . ILE A 1 114 ? 9.109 -20.344 1.906 1 94.44 114 ILE A N 1
ATOM 902 C CA . ILE A 1 114 ? 8.188 -20.906 0.926 1 94.44 114 ILE A CA 1
ATOM 903 C C . ILE A 1 114 ? 8.852 -20.953 -0.446 1 94.44 114 ILE A C 1
ATOM 905 O O . ILE A 1 114 ? 8.75 -21.953 -1.164 1 94.44 114 ILE A O 1
ATOM 909 N N . CYS A 1 115 ? 9.562 -19.875 -0.738 1 91.44 115 CYS A N 1
ATOM 910 C CA . CYS A 1 115 ? 10.273 -19.859 -2.01 1 91.44 115 CYS A CA 1
ATOM 911 C C . CYS A 1 115 ? 11.289 -21 -2.08 1 91.44 115 CYS A C 1
ATOM 913 O O . CYS A 1 115 ? 11.438 -21.641 -3.121 1 91.44 115 CYS A O 1
ATOM 915 N N . SER A 1 116 ? 11.906 -21.219 -1.012 1 92.25 116 SER A N 1
ATOM 916 C CA . SER A 1 116 ? 12.875 -22.312 -0.937 1 92.25 116 SER A CA 1
ATOM 917 C C . SER A 1 116 ? 12.195 -23.672 -1.056 1 92.25 116 SER A C 1
ATOM 919 O O . SER A 1 116 ? 12.672 -24.562 -1.769 1 92.25 116 SER A O 1
ATOM 921 N N . LEU A 1 117 ? 11.109 -23.922 -0.373 1 91.38 117 LEU A N 1
ATOM 922 C CA . LEU A 1 117 ? 10.367 -25.188 -0.378 1 91.38 117 LEU A CA 1
ATOM 923 C C . LEU A 1 117 ? 9.812 -25.484 -1.769 1 91.38 117 LEU A C 1
ATOM 925 O O . LEU A 1 117 ? 9.758 -26.641 -2.182 1 91.38 117 LEU A O 1
ATOM 929 N N . LEU A 1 118 ? 9.367 -24.484 -2.438 1 88.62 118 LEU A N 1
ATOM 930 C CA . LEU A 1 118 ? 8.742 -24.656 -3.744 1 88.62 118 LEU A CA 1
ATOM 931 C C . LEU A 1 118 ? 9.773 -24.562 -4.859 1 88.62 118 LEU A C 1
ATOM 933 O O . LEU A 1 118 ? 9.453 -24.766 -6.031 1 88.62 118 LEU A O 1
ATOM 937 N N . HIS A 1 119 ? 11.039 -24.25 -4.508 1 85.81 119 HIS A N 1
ATOM 938 C CA . HIS A 1 119 ? 12.156 -24.125 -5.441 1 85.81 119 HIS A CA 1
ATOM 939 C C . HIS A 1 119 ? 11.852 -23.094 -6.523 1 85.81 119 HIS A C 1
ATOM 941 O O . HIS A 1 119 ? 12.039 -23.375 -7.715 1 85.81 119 HIS A O 1
ATOM 947 N N . VAL A 1 120 ? 11.281 -22.047 -6.016 1 83.94 120 VAL A N 1
ATOM 948 C CA . VAL A 1 120 ? 11.023 -20.922 -6.918 1 83.94 120 VAL A CA 1
ATOM 949 C C . VAL A 1 120 ? 11.852 -19.719 -6.484 1 83.94 120 VAL A C 1
ATOM 951 O O . VAL A 1 120 ? 12.172 -19.562 -5.305 1 83.94 120 VAL A O 1
ATOM 954 N N . LYS A 1 121 ? 12.211 -18.891 -7.488 1 80.19 121 LYS A N 1
ATOM 955 C CA . LYS A 1 121 ? 12.969 -17.672 -7.203 1 80.19 121 LYS A CA 1
ATOM 956 C C . LYS A 1 121 ? 12.078 -16.438 -7.309 1 80.19 121 LYS A C 1
ATOM 958 O O . LYS A 1 121 ? 11.977 -15.828 -8.375 1 80.19 121 LYS A O 1
ATOM 963 N N . LEU A 1 122 ? 11.352 -16.234 -6.254 1 83.12 122 LEU A N 1
ATOM 964 C CA . LEU A 1 122 ? 10.516 -15.039 -6.148 1 83.12 122 LEU A CA 1
ATOM 965 C C . LEU A 1 122 ? 11.07 -14.086 -5.09 1 83.12 122 LEU A C 1
ATOM 967 O O . LEU A 1 122 ? 11.562 -14.523 -4.051 1 83.12 122 LEU A O 1
ATOM 971 N N . HIS A 1 123 ? 11.148 -12.781 -5.449 1 80.62 123 HIS A N 1
ATOM 972 C CA . HIS A 1 123 ? 11.617 -11.789 -4.488 1 80.62 123 HIS A CA 1
ATOM 973 C C . HIS A 1 123 ? 10.75 -10.531 -4.531 1 80.62 123 HIS A C 1
ATOM 975 O O . HIS A 1 123 ? 10.336 -10.094 -5.605 1 80.62 123 HIS A O 1
ATOM 981 N N . TYR A 1 124 ? 10.398 -10.219 -3.344 1 82 124 TYR A N 1
ATOM 982 C CA . TYR A 1 124 ? 9.812 -8.883 -3.279 1 82 124 TYR A CA 1
ATOM 983 C C . TYR A 1 124 ? 10.891 -7.812 -3.412 1 82 124 TYR A C 1
ATOM 985 O O . TYR A 1 124 ? 11.789 -7.715 -2.57 1 82 124 TYR A O 1
ATOM 993 N N . ASN A 1 125 ? 10.867 -7.012 -4.469 1 74.81 125 ASN A N 1
ATOM 994 C CA . ASN A 1 125 ? 11.898 -6.02 -4.734 1 74.81 125 ASN A CA 1
ATOM 995 C C . ASN A 1 125 ? 11.414 -4.605 -4.418 1 74.81 125 ASN A C 1
ATOM 997 O O . ASN A 1 125 ? 12.172 -3.643 -4.539 1 74.81 125 ASN A O 1
ATOM 1001 N N . GLY A 1 126 ? 10.273 -4.496 -3.807 1 75.44 126 GLY A N 1
ATOM 1002 C CA . GLY A 1 126 ? 9.711 -3.174 -3.592 1 75.44 126 GLY A CA 1
ATOM 1003 C C . GLY A 1 126 ? 9.195 -2.531 -4.867 1 75.44 126 GLY A C 1
ATOM 1004 O O . GLY A 1 126 ? 9.328 -3.1 -5.953 1 75.44 126 GLY A O 1
ATOM 1005 N N . TYR A 1 127 ? 8.383 -1.539 -4.633 1 68.75 127 TYR A N 1
ATOM 1006 C CA . TYR A 1 127 ? 7.875 -0.814 -5.793 1 68.75 127 TYR A CA 1
ATOM 1007 C C . TYR A 1 127 ? 8.992 -0.021 -6.469 1 68.75 127 TYR A C 1
ATOM 1009 O O . TYR A 1 127 ? 9.844 0.559 -5.797 1 68.75 127 TYR A O 1
ATOM 1017 N N . PRO A 1 128 ? 9.18 -0.277 -7.793 1 55.44 128 PRO A N 1
ATOM 1018 C CA . PRO A 1 128 ? 10.242 0.48 -8.469 1 55.44 128 PRO A CA 1
ATOM 1019 C C . PRO A 1 128 ? 10.18 1.977 -8.172 1 55.44 128 PRO A C 1
ATOM 1021 O O . PRO A 1 128 ? 9.102 2.576 -8.227 1 55.44 128 PRO A O 1
ATOM 1024 N N . ALA A 1 129 ? 10.82 2.223 -7.062 1 52.69 129 ALA A N 1
ATOM 1025 C CA . ALA A 1 129 ? 10.891 3.611 -6.617 1 52.69 129 ALA A CA 1
ATOM 1026 C C . ALA A 1 129 ? 11.219 4.547 -7.777 1 52.69 129 ALA A C 1
ATOM 1028 O O . ALA A 1 129 ? 11.914 4.156 -8.719 1 52.69 129 ALA A O 1
ATOM 1029 N N . GLU A 1 130 ? 10.43 5.543 -8.016 1 46.84 130 GLU A N 1
ATOM 1030 C CA . GLU A 1 130 ? 11.062 6.609 -8.789 1 46.84 130 GLU A CA 1
ATOM 1031 C C . GLU A 1 130 ? 12.492 6.867 -8.305 1 46.84 130 GLU A C 1
ATOM 1033 O O . GLU A 1 130 ? 12.805 6.621 -7.137 1 46.84 130 GLU A O 1
ATOM 1038 N N . ALA A 1 131 ? 13.539 6.953 -9.219 1 38.84 131 ALA A N 1
ATOM 1039 C CA . ALA A 1 131 ? 14.867 7.5 -8.969 1 38.84 131 ALA A CA 1
ATOM 1040 C C . ALA A 1 131 ? 14.82 8.625 -7.941 1 38.84 131 ALA A C 1
ATOM 1042 O O . ALA A 1 131 ? 14.109 9.617 -8.125 1 38.84 131 ALA A O 1
ATOM 1043 N N . ASN A 1 132 ? 14.664 8.438 -6.641 1 40.38 132 ASN A N 1
ATOM 1044 C CA . ASN A 1 132 ? 15.148 9.57 -5.855 1 40.38 132 ASN A CA 1
ATOM 1045 C C . ASN A 1 132 ? 16.391 10.19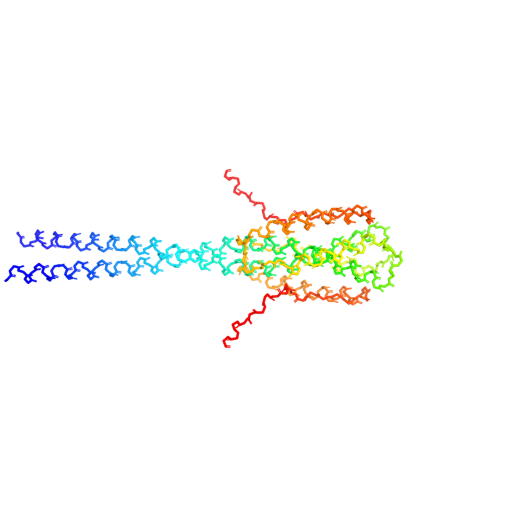5 -6.477 1 40.38 132 ASN A C 1
ATOM 1047 O O . ASN A 1 132 ? 17.438 9.562 -6.543 1 40.38 132 ASN A O 1
ATOM 1051 N N . ASP A 1 133 ? 16.234 10.961 -7.449 1 34.62 133 ASP A N 1
ATOM 1052 C CA . ASP A 1 133 ? 17.281 11.961 -7.652 1 34.62 133 ASP A CA 1
ATOM 1053 C C . ASP A 1 133 ? 17.672 12.625 -6.336 1 34.62 133 ASP A C 1
ATOM 1055 O O . ASP A 1 133 ? 18.375 13.641 -6.332 1 34.62 133 ASP A O 1
ATOM 1059 N N . THR A 1 134 ? 16.844 12.648 -5.262 1 33.78 134 THR A N 1
ATOM 1060 C CA . THR A 1 134 ? 17.453 13.539 -4.277 1 33.78 134 THR A CA 1
ATOM 1061 C C . THR A 1 134 ? 18.609 12.836 -3.564 1 33.78 134 THR A C 1
ATOM 1063 O O . THR A 1 134 ? 18.391 12.078 -2.621 1 33.78 134 THR A O 1
ATOM 1066 N N . GLN A 1 135 ? 19.516 12.18 -4.234 1 30.72 135 GLN A N 1
ATOM 1067 C CA . GLN A 1 135 ? 20.828 12.203 -3.602 1 30.72 135 GLN A CA 1
ATOM 1068 C C . GLN A 1 135 ? 21.062 13.523 -2.859 1 30.72 135 GLN A C 1
ATOM 1070 O O . GLN A 1 135 ? 21.203 14.57 -3.482 1 30.72 135 GLN A O 1
ATOM 1075 N N . PHE A 1 136 ? 20.438 13.75 -1.641 1 26.72 136 PHE A N 1
ATOM 1076 C CA . PHE A 1 136 ? 21.344 14.688 -0.979 1 26.72 136 PHE A CA 1
ATOM 1077 C C . PHE A 1 136 ? 22.703 14.047 -0.741 1 26.72 136 PHE A C 1
ATOM 1079 O O . PHE A 1 136 ? 22.812 12.828 -0.623 1 26.72 136 PHE A O 1
ATOM 1086 N N . MET B 1 1 ? 4.414 63.531 20.203 1 59.88 1 MET B N 1
ATOM 1087 C CA . MET B 1 1 ? 4.109 62.812 21.453 1 59.88 1 MET B CA 1
ATOM 1088 C C . MET B 1 1 ? 3.004 61.812 21.219 1 59.88 1 MET B C 1
ATOM 1090 O O . MET B 1 1 ? 3.162 60.625 21.562 1 59.88 1 MET B O 1
ATOM 1094 N N . MET B 1 2 ? 1.923 62.219 20.641 1 66.5 2 MET B N 1
ATOM 1095 C CA . MET B 1 2 ? 0.816 61.281 20.359 1 66.5 2 MET B CA 1
ATOM 1096 C C . MET B 1 2 ? 1.198 60.281 19.297 1 66.5 2 MET B C 1
ATOM 1098 O O . MET B 1 2 ? 0.838 59.094 19.391 1 66.5 2 MET B O 1
ATOM 1102 N N . ASP B 1 3 ? 2.043 60.719 18.406 1 67.5 3 ASP B N 1
ATOM 1103 C CA . ASP B 1 3 ? 2.457 59.844 17.312 1 67.5 3 ASP B CA 1
ATOM 1104 C C . ASP B 1 3 ? 3.34 58.688 17.812 1 67.5 3 ASP B C 1
ATOM 1106 O O . ASP B 1 3 ? 3.225 57.562 17.328 1 67.5 3 ASP B O 1
ATOM 1110 N N . ASP B 1 4 ? 4.125 59.031 18.781 1 66.75 4 ASP B N 1
ATOM 1111 C CA . ASP B 1 4 ? 5.043 58.031 19.328 1 66.75 4 ASP B CA 1
ATOM 1112 C C . ASP B 1 4 ? 4.285 56.938 20.094 1 66.75 4 ASP B C 1
ATOM 1114 O O . ASP B 1 4 ? 4.633 55.75 20.016 1 66.75 4 ASP B O 1
ATOM 1118 N N . LEU B 1 5 ? 3.203 57.375 20.797 1 63.31 5 LEU B N 1
ATOM 1119 C CA . LEU B 1 5 ? 2.398 56.438 21.562 1 63.31 5 LEU B CA 1
ATOM 1120 C C . LEU B 1 5 ? 1.633 55.5 20.641 1 63.31 5 LEU B C 1
ATOM 1122 O O . LEU B 1 5 ? 1.516 54.312 20.922 1 63.31 5 LEU B O 1
ATOM 1126 N N . PHE B 1 6 ? 1.184 56.188 19.531 1 66.44 6 PHE B N 1
ATOM 1127 C CA . PHE B 1 6 ? 0.454 55.375 18.562 1 66.44 6 PHE B CA 1
ATOM 1128 C C . PHE B 1 6 ? 1.379 54.375 17.891 1 66.44 6 PHE B C 1
ATOM 1130 O O . PHE B 1 6 ? 1.002 53.219 17.688 1 66.44 6 PHE B O 1
ATOM 1137 N N . ASP B 1 7 ? 2.572 54.844 17.594 1 71.94 7 ASP B N 1
ATOM 1138 C CA . ASP B 1 7 ? 3.553 53.969 16.953 1 71.94 7 ASP B CA 1
ATOM 1139 C C . ASP B 1 7 ? 3.953 52.844 17.891 1 71.94 7 ASP B C 1
ATOM 1141 O O . ASP B 1 7 ? 4.133 51.688 17.453 1 71.94 7 ASP B O 1
ATOM 1145 N N . SER B 1 8 ? 4.066 53.156 19.156 1 71.19 8 SER B N 1
ATOM 1146 C CA . SER B 1 8 ? 4.422 52.156 20.156 1 71.19 8 SER B CA 1
ATOM 1147 C C . SER B 1 8 ? 3.305 51.156 20.344 1 71.19 8 SER B C 1
ATOM 1149 O O . SER B 1 8 ? 3.568 49.938 20.484 1 71.19 8 SER B O 1
ATOM 1151 N N . ALA B 1 9 ? 2.02 51.656 20.328 1 68.69 9 ALA B N 1
ATOM 1152 C CA . ALA B 1 9 ? 0.857 50.781 20.484 1 68.69 9 ALA B CA 1
ATOM 1153 C C . ALA B 1 9 ? 0.711 49.844 19.297 1 68.69 9 ALA B C 1
ATOM 1155 O O . ALA B 1 9 ? 0.424 48.656 19.469 1 68.69 9 ALA B O 1
ATOM 1156 N N . VAL B 1 10 ? 0.975 50.469 18.125 1 70.19 10 VAL B N 1
ATOM 1157 C CA . VAL B 1 10 ? 0.868 49.688 16.891 1 70.19 10 VAL B CA 1
ATOM 1158 C C . VAL B 1 10 ? 1.976 48.656 16.844 1 70.19 10 VAL B C 1
ATOM 1160 O O . VAL B 1 10 ? 1.737 47.5 16.469 1 70.19 10 VAL B O 1
ATOM 1163 N N . ASN B 1 11 ? 3.123 49.062 17.297 1 78.38 11 ASN B N 1
ATOM 1164 C CA . ASN B 1 11 ? 4.242 48.125 17.359 1 78.38 11 ASN B CA 1
ATOM 1165 C C . ASN B 1 11 ? 3.971 46.969 18.328 1 78.38 11 ASN B C 1
ATOM 1167 O O . ASN B 1 11 ? 4.266 45.812 18.016 1 78.38 11 ASN B O 1
ATOM 1171 N N . PHE B 1 12 ? 3.318 47.375 19.422 1 74.81 12 PHE B N 1
ATOM 1172 C CA . PHE B 1 12 ? 2.967 46.375 20.438 1 74.81 12 PHE B CA 1
ATOM 1173 C C . PHE B 1 12 ? 1.926 45.406 19.906 1 74.81 12 PHE B C 1
ATOM 1175 O O . PHE B 1 12 ? 2.033 44.188 20.125 1 74.81 12 PHE B O 1
ATOM 1182 N N . GLU B 1 13 ? 0.938 45.969 19.172 1 79 13 GLU B N 1
ATOM 1183 C CA . GLU B 1 13 ? -0.094 45.125 18.562 1 79 13 GLU B CA 1
ATOM 1184 C C . GLU B 1 13 ? 0.511 44.156 17.562 1 79 13 GLU B C 1
ATOM 1186 O O . GLU B 1 13 ? 0.133 42.969 17.531 1 79 13 GLU B O 1
ATOM 1191 N N . GLU B 1 14 ? 1.378 44.625 16.812 1 85.44 14 GLU B N 1
ATOM 1192 C CA . GLU B 1 14 ? 2.016 43.812 15.773 1 85.44 14 GLU B CA 1
ATOM 1193 C C . GLU B 1 14 ? 2.871 42.719 16.391 1 85.44 14 GLU B C 1
ATOM 1195 O O . GLU B 1 14 ? 2.912 41.594 15.891 1 85.44 14 GLU B O 1
ATOM 1200 N N . VAL B 1 15 ? 3.518 43.094 17.484 1 86.12 15 VAL B N 1
ATOM 1201 C CA . VAL B 1 15 ? 4.379 42.125 18.156 1 86.12 15 VAL B CA 1
ATOM 1202 C C . VAL B 1 15 ? 3.531 40.969 18.734 1 86.12 15 VAL B C 1
ATOM 1204 O O . VAL B 1 15 ? 3.875 39.812 18.594 1 86.12 15 VAL B O 1
ATOM 1207 N N . HIS B 1 16 ? 2.363 41.312 19.359 1 87.81 16 HIS B N 1
ATOM 1208 C CA . HIS B 1 16 ? 1.5 40.312 19.969 1 87.81 16 HIS B CA 1
ATOM 1209 C C . HIS B 1 16 ? 0.787 39.5 18.906 1 87.81 16 HIS B C 1
ATOM 1211 O O . HIS B 1 16 ? 0.575 38.281 19.094 1 87.81 16 HIS B O 1
ATOM 1217 N N . PHE B 1 17 ? 0.365 40.188 17.875 1 90.12 17 PHE B N 1
ATOM 1218 C CA . PHE B 1 17 ? -0.207 39.438 16.75 1 90.12 17 PHE B CA 1
ATOM 1219 C C . PHE B 1 17 ? 0.778 38.406 16.219 1 90.12 17 PHE B C 1
ATOM 1221 O O . PHE B 1 17 ? 0.416 37.25 16.016 1 90.12 17 PHE B O 1
ATOM 1228 N N . LYS B 1 18 ? 2.041 38.812 15.969 1 92.94 18 LYS B N 1
ATOM 1229 C CA . LYS B 1 18 ? 3.064 37.938 15.414 1 92.94 18 LYS B CA 1
ATOM 1230 C C . LYS B 1 18 ? 3.344 36.781 16.359 1 92.94 18 LYS B C 1
ATOM 1232 O O . LYS B 1 18 ? 3.508 35.625 15.906 1 92.94 18 LYS B O 1
ATOM 1237 N N . LYS B 1 19 ? 3.418 37.062 17.672 1 92.38 19 LYS B N 1
ATOM 1238 C CA . LYS B 1 19 ? 3.605 36.031 18.656 1 92.38 19 LYS B CA 1
ATOM 1239 C C . LYS B 1 19 ? 2.465 35 18.594 1 92.38 19 LYS B C 1
ATOM 1241 O O . LYS B 1 19 ? 2.699 33.812 18.609 1 92.38 19 LYS B O 1
ATOM 1246 N N . GLY B 1 20 ? 1.244 35.5 18.578 1 93.19 20 GLY B N 1
ATOM 1247 C CA . GLY B 1 20 ? 0.085 34.656 18.422 1 93.19 20 GLY B CA 1
ATOM 1248 C C . GLY B 1 20 ? 0.116 33.812 17.156 1 93.19 20 GLY B C 1
ATOM 1249 O O . GLY B 1 20 ?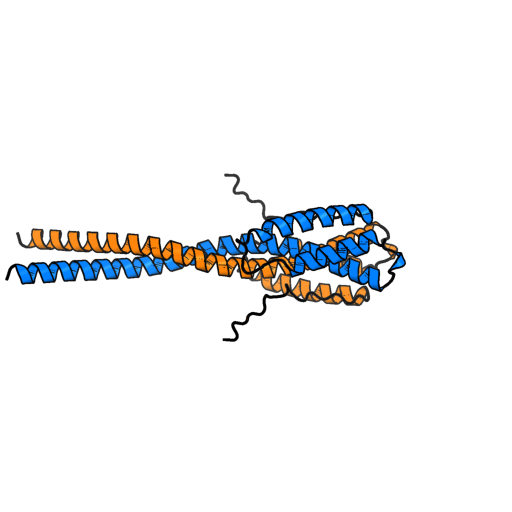 -0.147 32.625 17.172 1 93.19 20 GLY B O 1
ATOM 1250 N N . TYR B 1 21 ? 0.407 34.5 16.078 1 95.06 21 TYR B N 1
ATOM 1251 C CA . TYR B 1 21 ? 0.486 33.844 14.789 1 95.06 21 TYR B CA 1
ATOM 1252 C C . TYR B 1 21 ? 1.498 32.688 14.828 1 95.06 21 TYR B C 1
ATOM 1254 O O . TYR B 1 21 ? 1.206 31.578 14.391 1 95.06 21 TYR B O 1
ATOM 1262 N N . ASP B 1 22 ? 2.703 32.969 15.328 1 96.56 22 ASP B N 1
ATOM 1263 C CA . ASP B 1 22 ? 3.77 31.969 15.367 1 96.56 22 ASP B CA 1
ATOM 1264 C C . ASP B 1 22 ? 3.365 30.75 16.219 1 96.56 22 ASP B C 1
ATOM 1266 O O . ASP B 1 22 ? 3.602 29.609 15.82 1 96.56 22 ASP B O 1
ATOM 1270 N N . GLU B 1 23 ? 2.789 31.047 17.359 1 95.12 23 GLU B N 1
ATOM 1271 C CA . GLU B 1 23 ? 2.326 29.969 18.219 1 95.12 23 GLU B CA 1
ATOM 1272 C C . GLU B 1 23 ? 1.211 29.172 17.547 1 95.12 23 GLU B C 1
ATOM 1274 O O . GLU B 1 23 ? 1.229 27.938 17.562 1 95.12 23 GLU B O 1
ATOM 1279 N N . GLY B 1 24 ? 0.252 29.891 17 1 96 24 GLY B N 1
ATOM 1280 C CA . GLY B 1 24 ? -0.82 29.234 16.266 1 96 24 GLY B CA 1
ATOM 1281 C C . GLY B 1 24 ? -0.324 28.391 15.109 1 96 24 GLY B C 1
ATOM 1282 O O . GLY B 1 24 ? -0.765 27.25 14.93 1 96 24 GLY B O 1
ATOM 1283 N N . TYR B 1 25 ? 0.552 28.969 14.383 1 96.25 25 TYR B N 1
ATOM 1284 C CA . TYR B 1 25 ? 1.113 28.266 13.242 1 96.25 25 TYR B CA 1
ATOM 1285 C C . TYR B 1 25 ? 1.792 26.969 13.68 1 96.25 25 TYR B C 1
ATOM 1287 O O . TYR B 1 25 ? 1.583 25.922 13.078 1 96.25 25 TYR B O 1
ATOM 1295 N N . SER B 1 26 ? 2.604 27.031 14.68 1 96.69 26 SER B N 1
ATOM 1296 C CA . SER B 1 26 ? 3.326 25.875 15.18 1 96.69 26 SER B CA 1
ATOM 1297 C C . SER B 1 26 ? 2.367 24.781 15.633 1 96.69 26 SER B C 1
ATOM 1299 O O . SER B 1 26 ? 2.545 23.609 15.297 1 96.69 26 SER B O 1
ATOM 1301 N N . HIS B 1 27 ? 1.331 25.188 16.359 1 95.88 27 HIS B N 1
ATOM 1302 C CA . HIS B 1 27 ? 0.346 24.234 16.844 1 95.88 27 HIS B CA 1
ATOM 1303 C C . HIS B 1 27 ? -0.466 23.641 15.688 1 95.88 27 HIS B C 1
ATOM 1305 O O . HIS B 1 27 ? -0.731 22.438 15.648 1 95.88 27 HIS B O 1
ATOM 1311 N N . GLY B 1 28 ? -0.852 24.516 14.789 1 96.12 28 GLY B N 1
ATOM 1312 C CA . GLY B 1 28 ? -1.568 24.062 13.609 1 96.12 28 GLY B CA 1
ATOM 1313 C C . GLY B 1 28 ? -0.768 23.094 12.766 1 96.12 28 GLY B C 1
ATOM 1314 O O . GLY B 1 28 ? -1.31 22.094 12.273 1 96.12 28 GLY B O 1
ATOM 1315 N N . LEU B 1 29 ? 0.451 23.422 12.641 1 96.19 29 LEU B N 1
ATOM 1316 C CA . LEU B 1 29 ? 1.344 22.594 11.852 1 96.19 29 LEU B CA 1
ATOM 1317 C C . LEU B 1 29 ? 1.394 21.172 12.406 1 96.19 29 LEU B C 1
ATOM 1319 O O . LEU B 1 29 ? 1.291 20.203 11.656 1 96.19 29 LEU B O 1
ATOM 1323 N N . VAL B 1 30 ? 1.565 21.031 13.672 1 95.88 30 VAL B N 1
ATOM 1324 C CA . VAL B 1 30 ? 1.666 19.734 14.336 1 95.88 30 VAL B CA 1
ATOM 1325 C C . VAL B 1 30 ? 0.346 18.984 14.195 1 95.88 30 VAL B C 1
ATOM 1327 O O . VAL B 1 30 ? 0.332 17.812 13.82 1 95.88 30 VAL B O 1
ATOM 1330 N N . ALA B 1 31 ? -0.74 19.641 14.469 1 94.56 31 ALA B N 1
ATOM 1331 C CA . ALA B 1 31 ? -2.064 19.047 14.359 1 94.56 31 ALA B CA 1
ATOM 1332 C C . ALA B 1 31 ? -2.354 18.609 12.922 1 94.56 31 ALA B C 1
ATOM 1334 O O . ALA B 1 31 ? -2.865 17.516 12.695 1 94.56 31 ALA B O 1
ATOM 1335 N N . GLY B 1 32 ? -2.041 19.453 12.016 1 95.88 32 GLY B N 1
ATOM 1336 C CA . GLY B 1 32 ? -2.23 19.156 10.609 1 95.88 32 GLY B CA 1
ATOM 1337 C C . GLY B 1 32 ? -1.402 17.969 10.141 1 95.88 32 GLY B C 1
ATOM 1338 O O . GLY B 1 32 ? -1.897 17.109 9.414 1 95.88 32 GLY B O 1
ATOM 1339 N N . LYS B 1 33 ? -0.165 17.969 10.555 1 95.75 33 LYS B N 1
ATOM 1340 C CA . LYS B 1 33 ? 0.74 16.891 10.164 1 95.75 33 LYS B CA 1
ATOM 1341 C C . LYS B 1 33 ? 0.199 15.523 10.609 1 95.75 33 LYS B C 1
ATOM 1343 O O . LYS B 1 33 ? 0.225 14.562 9.844 1 95.75 33 LYS B O 1
ATOM 1348 N N . ASP B 1 34 ? -0.27 15.422 11.773 1 93.62 34 ASP B N 1
ATOM 1349 C CA . ASP B 1 34 ? -0.792 14.164 12.312 1 93.62 34 ASP B CA 1
ATOM 1350 C C . ASP B 1 34 ? -2.025 13.711 11.539 1 93.62 34 ASP B C 1
ATOM 1352 O O . ASP B 1 34 ? -2.121 12.547 11.141 1 93.62 34 ASP B O 1
ATOM 1356 N N . GLU B 1 35 ? -2.879 14.586 11.352 1 93.25 35 GLU B N 1
ATOM 1357 C CA . GLU B 1 35 ? -4.094 14.273 10.602 1 93.25 35 GLU B CA 1
ATOM 1358 C C . GLU B 1 35 ? -3.764 13.867 9.172 1 93.25 35 GLU B C 1
ATOM 1360 O O . GLU B 1 35 ? -4.277 12.867 8.672 1 93.25 35 GLU B O 1
ATOM 1365 N N . GLY B 1 36 ? -2.979 14.641 8.539 1 93.19 36 GLY B N 1
ATOM 1366 C CA . GLY B 1 36 ? -2.561 14.336 7.184 1 93.19 36 GLY B CA 1
ATOM 1367 C C . GLY B 1 36 ? -1.888 12.984 7.055 1 93.19 36 GLY B C 1
ATOM 1368 O O . GLY B 1 36 ? -2.176 12.227 6.121 1 93.19 36 GLY B O 1
ATOM 1369 N N . LYS B 1 37 ? -1.05 12.742 7.98 1 92.44 37 LYS B N 1
ATOM 1370 C CA . LYS B 1 37 ? -0.307 11.484 7.961 1 92.44 37 LYS B CA 1
ATOM 1371 C C . LYS B 1 37 ? -1.251 10.289 8.016 1 92.44 37 LYS B C 1
ATOM 1373 O O . LYS B 1 37 ? -1.071 9.312 7.289 1 92.44 37 LYS B O 1
ATOM 1378 N N . GLN B 1 38 ? -2.232 10.344 8.859 1 91.44 38 GLN B N 1
ATOM 1379 C CA . GLN B 1 38 ? -3.189 9.258 9.008 1 91.44 38 GLN B CA 1
ATOM 1380 C C . GLN B 1 38 ? -3.982 9.039 7.719 1 91.44 38 GLN B C 1
ATOM 1382 O O . GLN B 1 38 ? -4.16 7.906 7.277 1 91.44 38 GLN B O 1
ATOM 1387 N N . VAL B 1 39 ? -4.402 10.094 7.184 1 90.19 39 VAL B N 1
ATOM 1388 C CA . VAL B 1 39 ? -5.156 10.016 5.938 1 90.19 39 VAL B CA 1
ATOM 1389 C C . VAL B 1 39 ? -4.27 9.453 4.828 1 90.19 39 VAL B C 1
ATOM 1391 O O . VAL B 1 39 ? -4.688 8.562 4.086 1 90.19 39 VAL B O 1
ATOM 1394 N N . GLY B 1 40 ? -3.092 9.945 4.73 1 89.94 40 GLY B N 1
ATOM 1395 C CA . GLY B 1 40 ? -2.145 9.453 3.74 1 89.94 40 GLY B CA 1
ATOM 1396 C C . GLY B 1 40 ? -1.812 7.984 3.906 1 89.94 40 GLY B C 1
ATOM 1397 O O . GLY B 1 40 ? -1.755 7.242 2.924 1 89.94 40 GLY B O 1
ATOM 1398 N N . LEU B 1 41 ? -1.568 7.637 5.113 1 90.06 41 LEU B N 1
ATOM 1399 C CA . LEU B 1 41 ? -1.258 6.242 5.422 1 90.06 41 LEU B CA 1
ATOM 1400 C C . LEU B 1 41 ? -2.354 5.316 4.91 1 90.06 41 LEU B C 1
ATOM 1402 O O . LEU B 1 41 ? -2.064 4.305 4.266 1 90.06 41 LEU B O 1
ATOM 1406 N N . LYS B 1 42 ? -3.549 5.66 5.164 1 89.62 42 LYS B N 1
ATOM 1407 C CA . LYS B 1 42 ? -4.676 4.824 4.766 1 89.62 42 LYS B CA 1
ATOM 1408 C C . LYS B 1 42 ? -4.781 4.734 3.244 1 89.62 42 LYS B C 1
ATOM 1410 O O . LYS B 1 42 ? -4.898 3.641 2.688 1 89.62 42 LYS B O 1
ATOM 1415 N N . ILE B 1 43 ? -4.73 5.828 2.609 1 88 43 ILE B N 1
ATOM 1416 C CA . ILE B 1 43 ? -4.863 5.875 1.158 1 88 43 ILE B CA 1
ATOM 1417 C C . ILE B 1 43 ? -3.688 5.152 0.506 1 88 43 ILE B C 1
ATOM 1419 O O . ILE B 1 43 ? -3.875 4.344 -0.403 1 88 43 ILE B O 1
ATOM 1423 N N . GLY B 1 44 ? -2.516 5.488 0.941 1 90 44 GLY B N 1
ATOM 1424 C CA . GLY B 1 44 ? -1.325 4.84 0.415 1 90 44 GLY B CA 1
ATOM 1425 C C . GLY B 1 44 ? -1.352 3.33 0.571 1 90 44 GLY B C 1
ATOM 1426 O O . GLY B 1 44 ? -0.992 2.598 -0.353 1 90 44 GLY B O 1
ATOM 1427 N N . PHE B 1 45 ? -1.777 2.918 1.704 1 90.12 45 PHE B N 1
ATOM 1428 C CA . PHE B 1 45 ? -1.854 1.49 1.986 1 90.12 45 PHE B CA 1
ATOM 1429 C C . PHE B 1 45 ? -2.809 0.797 1.021 1 90.12 45 PHE B C 1
ATOM 1431 O O . PHE B 1 45 ? -2.48 -0.251 0.461 1 90.12 45 PHE B O 1
ATOM 1438 N N . GLU B 1 46 ? -3.955 1.346 0.863 1 90.06 46 GLU B N 1
ATOM 1439 C CA . GLU B 1 46 ? -4.965 0.736 0.003 1 90.06 46 GLU B CA 1
ATOM 1440 C C . GLU B 1 46 ? -4.461 0.598 -1.43 1 90.06 46 GLU B C 1
ATOM 1442 O O . GLU B 1 46 ? -4.602 -0.461 -2.045 1 90.06 46 GLU B O 1
ATOM 1447 N N . VAL B 1 47 ? -3.867 1.589 -1.883 1 90.31 47 VAL B N 1
ATOM 1448 C CA . VAL B 1 47 ? -3.344 1.584 -3.244 1 90.31 47 VAL B CA 1
ATOM 1449 C C . VAL B 1 47 ? -2.176 0.605 -3.348 1 90.31 47 VAL B C 1
ATOM 1451 O O . VAL B 1 47 ? -2.125 -0.214 -4.266 1 90.31 47 VAL B O 1
ATOM 1454 N N . GLY B 1 48 ? -1.261 0.706 -2.434 1 92 48 GLY B N 1
ATOM 1455 C CA . GLY B 1 48 ? -0.117 -0.192 -2.422 1 92 48 GLY B CA 1
ATOM 1456 C C . GLY B 1 48 ? -0.507 -1.655 -2.334 1 92 48 GLY B C 1
ATOM 1457 O O . GLY B 1 48 ? 0.061 -2.498 -3.031 1 92 48 GLY B O 1
ATOM 1458 N N . GLU B 1 49 ? -1.44 -1.909 -1.489 1 92.12 49 GLU B N 1
ATOM 1459 C CA . GLU B 1 49 ? -1.883 -3.287 -1.293 1 92.12 49 GLU B CA 1
ATOM 1460 C C . GLU B 1 49 ? -2.443 -3.877 -2.584 1 92.12 49 GLU B C 1
ATOM 1462 O O . GLU B 1 49 ? -2.129 -5.012 -2.941 1 92.12 49 GLU B O 1
ATOM 1467 N N . GLU B 1 50 ? -3.281 -3.152 -3.256 1 92.94 50 GLU B N 1
ATOM 1468 C CA . GLU B 1 50 ? -3.863 -3.641 -4.5 1 92.94 50 GLU B CA 1
ATOM 1469 C C . GLU B 1 50 ? -2.791 -3.848 -5.566 1 92.94 50 GLU B C 1
ATOM 1471 O O . GLU B 1 50 ? -2.744 -4.895 -6.215 1 92.94 50 GLU B O 1
ATOM 1476 N N . LEU B 1 51 ? -1.932 -2.879 -5.723 1 93.19 51 LEU B N 1
ATOM 1477 C CA . LEU B 1 51 ? -0.847 -3.004 -6.691 1 93.19 51 LEU B CA 1
ATOM 1478 C C . LEU B 1 51 ? 0.064 -4.176 -6.336 1 93.19 51 LEU B C 1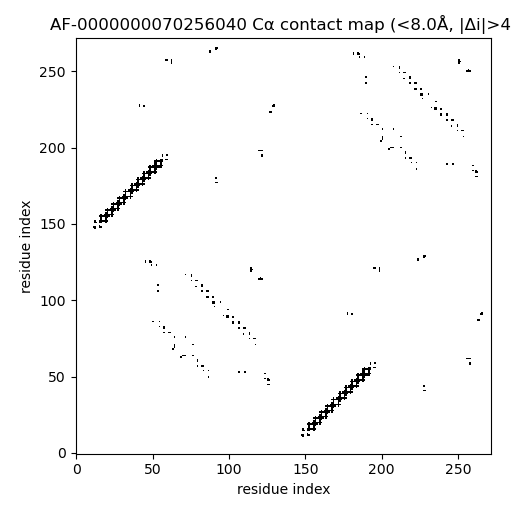
ATOM 1480 O O . LEU B 1 51 ? 0.483 -4.93 -7.219 1 93.19 51 LEU B O 1
ATOM 1484 N N . GLY B 1 52 ? 0.409 -4.254 -5.082 1 94.44 52 GLY B N 1
ATOM 1485 C CA . GLY B 1 52 ? 1.217 -5.379 -4.629 1 94.44 52 GLY B CA 1
ATOM 1486 C C . GLY B 1 52 ? 0.581 -6.723 -4.918 1 94.44 52 GLY B C 1
ATOM 1487 O O . GLY B 1 52 ? 1.266 -7.668 -5.32 1 94.44 52 GLY B O 1
ATOM 1488 N N . PHE B 1 53 ? -0.727 -6.793 -4.711 1 94.69 53 PHE B N 1
ATOM 1489 C CA . PHE B 1 53 ? -1.466 -8.023 -4.992 1 94.69 53 PHE B CA 1
ATOM 1490 C C . PHE B 1 53 ? -1.287 -8.438 -6.445 1 94.69 53 PHE B C 1
ATOM 1492 O O . PHE B 1 53 ? -0.939 -9.586 -6.73 1 94.69 53 PHE B O 1
ATOM 1499 N N . TYR B 1 54 ? -1.469 -7.531 -7.301 1 95.56 54 TYR B N 1
ATOM 1500 C CA . TYR B 1 54 ? -1.289 -7.828 -8.719 1 95.56 54 TYR B CA 1
ATOM 1501 C C . TYR B 1 54 ? 0.156 -8.203 -9.016 1 95.56 54 TYR B C 1
ATOM 1503 O O . TYR B 1 54 ? 0.415 -9.148 -9.773 1 95.56 54 TYR B O 1
ATOM 1511 N N . SER B 1 55 ? 1.079 -7.48 -8.445 1 94.31 55 SER B N 1
ATOM 1512 C CA . SER B 1 55 ? 2.498 -7.742 -8.656 1 94.31 55 SER B CA 1
ATOM 1513 C C . SER B 1 55 ? 2.877 -9.148 -8.203 1 94.31 55 SER B C 1
ATOM 1515 O O . SER B 1 55 ? 3.646 -9.836 -8.883 1 94.31 55 SER B O 1
ATOM 1517 N N . GLY B 1 56 ? 2.338 -9.531 -7.062 1 94.75 56 GLY B N 1
ATOM 1518 C CA . GLY B 1 56 ? 2.568 -10.891 -6.602 1 94.75 56 GLY B CA 1
ATOM 1519 C C . GLY B 1 56 ? 2.055 -11.945 -7.562 1 94.75 56 GLY B C 1
ATOM 1520 O O . GLY B 1 56 ? 2.762 -12.906 -7.875 1 94.75 56 GLY B O 1
ATOM 1521 N N . CYS B 1 57 ? 0.881 -11.773 -8.023 1 94.25 57 CYS B N 1
ATOM 1522 C CA . CYS B 1 57 ? 0.297 -12.695 -8.984 1 94.25 57 CYS B CA 1
ATOM 1523 C C . CYS B 1 57 ? 1.13 -12.75 -10.258 1 94.25 57 CYS B C 1
ATOM 1525 O O . CYS B 1 57 ? 1.436 -13.836 -10.758 1 94.25 57 CYS B O 1
ATOM 1527 N N . ILE B 1 58 ? 1.508 -11.539 -10.695 1 94.62 58 ILE B N 1
ATOM 1528 C CA . ILE B 1 58 ? 2.287 -11.43 -11.93 1 94.62 58 ILE B CA 1
ATOM 1529 C C . ILE B 1 58 ? 3.625 -12.148 -11.758 1 94.62 58 ILE B C 1
ATOM 1531 O O . ILE B 1 58 ? 4.086 -12.844 -12.664 1 94.62 58 ILE B O 1
ATOM 1535 N N . HIS B 1 59 ? 4.246 -11.977 -10.656 1 93.19 59 HIS B N 1
ATOM 1536 C CA . HIS B 1 59 ? 5.539 -12.602 -10.383 1 93.19 59 HIS B CA 1
ATOM 1537 C C . HIS B 1 59 ? 5.441 -14.117 -10.445 1 93.19 59 HIS B C 1
ATOM 1539 O O . HIS B 1 59 ? 6.281 -14.773 -11.062 1 93.19 59 HIS B O 1
ATOM 1545 N N . ILE B 1 60 ? 4.387 -14.688 -9.93 1 92.12 60 ILE B N 1
ATOM 1546 C CA . ILE B 1 60 ? 4.184 -16.125 -9.922 1 92.12 60 ILE B CA 1
ATOM 1547 C C . ILE B 1 60 ? 3.887 -16.625 -11.336 1 92.12 60 ILE B C 1
ATOM 1549 O O . ILE B 1 60 ? 4.461 -17.609 -11.789 1 92.12 60 ILE B O 1
ATOM 1553 N N . TRP B 1 61 ? 3.023 -15.945 -12.039 1 92.94 61 TRP B N 1
ATOM 1554 C CA . TRP B 1 61 ? 2.678 -16.344 -13.398 1 92.94 61 TRP B CA 1
ATOM 1555 C C . TRP B 1 61 ? 3.896 -16.266 -14.312 1 92.94 61 TRP B C 1
ATOM 1557 O O . TRP B 1 61 ? 4.117 -17.172 -15.133 1 92.94 61 TRP B O 1
ATOM 1567 N N . THR B 1 62 ? 4.652 -15.188 -14.102 1 92.75 62 THR B N 1
ATOM 1568 C CA . THR B 1 62 ? 5.855 -15.039 -14.914 1 92.75 62 THR B CA 1
ATOM 1569 C C . THR B 1 62 ? 6.844 -16.172 -14.633 1 92.75 62 THR B C 1
ATOM 1571 O O . THR B 1 62 ? 7.453 -16.703 -15.555 1 92.75 62 THR B O 1
ATOM 1574 N N . SER B 1 63 ? 7 -16.469 -13.375 1 89.25 63 SER B N 1
ATOM 1575 C CA . SER B 1 63 ? 7.863 -17.594 -13.008 1 89.25 63 SER B CA 1
ATOM 1576 C C . SER B 1 63 ? 7.355 -18.906 -13.602 1 89.25 63 SER B C 1
ATOM 1578 O O . SER B 1 63 ? 8.141 -19.719 -14.086 1 89.25 63 SER B O 1
ATOM 1580 N N . ALA B 1 64 ? 6.082 -19.156 -13.617 1 88.44 64 ALA B N 1
ATOM 1581 C CA . ALA B 1 64 ? 5.477 -20.359 -14.18 1 88.44 64 ALA B CA 1
ATOM 1582 C C . ALA B 1 64 ? 5.703 -20.438 -15.688 1 88.44 64 ALA B C 1
ATOM 1584 O O . ALA B 1 64 ? 5.992 -21.5 -16.219 1 88.44 64 ALA B O 1
ATOM 1585 N N . ILE B 1 65 ? 5.578 -19.344 -16.312 1 91.25 65 ILE B N 1
ATOM 1586 C CA . ILE B 1 65 ? 5.785 -19.266 -17.75 1 91.25 65 ILE B CA 1
ATOM 1587 C C . ILE B 1 65 ? 7.23 -19.625 -18.078 1 91.25 65 ILE B C 1
ATOM 1589 O O . ILE B 1 65 ? 7.5 -20.297 -19.078 1 91.25 65 ILE B O 1
ATOM 1593 N N . GLN B 1 66 ? 8.125 -19.188 -17.25 1 90 66 GLN B N 1
ATOM 1594 C CA . GLN B 1 66 ? 9.539 -19.453 -17.453 1 90 66 GLN B CA 1
ATOM 1595 C C . GLN B 1 66 ? 9.836 -20.953 -17.297 1 90 66 GLN B C 1
ATOM 1597 O O . GLN B 1 66 ? 10.695 -21.5 -18 1 90 66 GLN B O 1
ATOM 1602 N N . ILE B 1 67 ? 9.148 -21.641 -16.453 1 86.94 67 ILE B N 1
ATOM 1603 C CA . ILE B 1 67 ? 9.344 -23.062 -16.172 1 86.94 67 ILE B CA 1
ATOM 1604 C C . ILE B 1 67 ? 8.75 -23.891 -17.312 1 86.94 67 ILE B C 1
ATOM 1606 O O . ILE B 1 67 ? 9.391 -24.812 -17.812 1 86.94 67 ILE B O 1
ATOM 1610 N N . ASP B 1 68 ? 7.523 -23.562 -17.688 1 89.75 68 ASP B N 1
ATOM 1611 C CA . ASP B 1 68 ? 6.863 -24.25 -18.797 1 89.75 68 ASP B CA 1
ATOM 1612 C C . ASP B 1 68 ? 5.98 -23.297 -19.594 1 89.75 68 ASP B C 1
ATOM 1614 O O . ASP B 1 68 ? 4.809 -23.094 -19.266 1 89.75 68 ASP B O 1
ATOM 1618 N N . PRO B 1 69 ? 6.527 -22.688 -20.562 1 88.12 69 PRO B N 1
ATOM 1619 C CA . PRO B 1 69 ? 5.793 -21.703 -21.359 1 88.12 69 PRO B CA 1
ATOM 1620 C C . PRO B 1 69 ? 4.566 -22.281 -22.047 1 88.12 69 PRO B C 1
ATOM 1622 O O . PRO B 1 69 ? 3.648 -21.547 -22.422 1 88.12 69 PRO B O 1
ATOM 1625 N N . ARG B 1 70 ? 4.543 -23.656 -22.25 1 90.25 70 ARG B N 1
ATOM 1626 C CA . ARG B 1 70 ? 3.453 -24.281 -23 1 90.25 70 ARG B CA 1
ATOM 1627 C C . ARG B 1 70 ? 2.166 -24.281 -22.188 1 90.25 70 ARG B C 1
ATOM 1629 O O . ARG B 1 70 ? 1.078 -24.484 -22.719 1 90.25 70 ARG B O 1
ATOM 1636 N N . CYS B 1 71 ? 2.262 -23.953 -20.859 1 86.5 71 CYS B N 1
ATOM 1637 C CA . CYS B 1 71 ? 1.113 -24.016 -19.969 1 86.5 71 CYS B CA 1
ATOM 1638 C C . CYS B 1 71 ? 0.274 -22.75 -20.062 1 86.5 71 CYS B C 1
ATOM 1640 O O . CYS B 1 71 ? -0.83 -22.688 -19.516 1 86.5 71 CYS B O 1
ATOM 1642 N N . PHE B 1 72 ? 0.714 -21.766 -20.828 1 91.44 72 PHE B N 1
ATOM 1643 C CA . PHE B 1 72 ? 0.001 -20.516 -20.969 1 91.44 72 PHE B CA 1
ATOM 1644 C C . PHE B 1 72 ? -0.212 -20.156 -22.438 1 91.44 72 PHE B C 1
ATOM 1646 O O . PHE B 1 72 ? 0.677 -20.375 -23.266 1 91.44 72 PHE B O 1
ATOM 1653 N N . SER B 1 73 ? -1.381 -19.75 -22.719 1 93.5 73 SER B N 1
ATOM 1654 C CA . SER B 1 73 ? -1.636 -19.266 -24.062 1 93.5 73 SER B CA 1
ATOM 1655 C C . SER B 1 73 ? -0.855 -17.984 -24.359 1 93.5 73 SER B C 1
ATOM 1657 O O . SER B 1 73 ? -0.429 -17.297 -23.438 1 93.5 73 SER B O 1
ATOM 1659 N N . SER B 1 74 ? -0.681 -17.672 -25.578 1 95.31 74 SER B N 1
ATOM 1660 C CA . SER B 1 74 ? -0.03 -16.422 -25.984 1 95.31 74 SER B CA 1
ATOM 1661 C C . SER B 1 74 ? -0.8 -15.211 -25.469 1 95.31 74 SER B C 1
ATOM 1663 O O . SER B 1 74 ? -0.2 -14.211 -25.078 1 95.31 74 SER B O 1
ATOM 1665 N N . ARG B 1 75 ? -2.041 -15.336 -25.484 1 95.44 75 ARG B N 1
ATOM 1666 C CA . ARG B 1 75 ? -2.904 -14.258 -25.016 1 95.44 75 ARG B CA 1
ATOM 1667 C C . ARG B 1 75 ? -2.691 -14 -23.531 1 95.44 75 ARG B C 1
ATOM 1669 O O . ARG B 1 75 ? -2.586 -12.844 -23.109 1 95.44 75 ARG B O 1
ATOM 1676 N N . ALA B 1 76 ? -2.641 -14.992 -22.797 1 94.62 76 ALA B N 1
ATOM 1677 C CA . ALA B 1 76 ? -2.412 -14.867 -21.359 1 94.62 76 ALA B CA 1
ATOM 1678 C C . ALA B 1 76 ? -1.041 -14.266 -21.078 1 94.62 76 ALA B C 1
ATOM 1680 O O . ALA B 1 76 ? -0.912 -13.375 -20.234 1 94.62 76 ALA B O 1
ATOM 1681 N N . LYS B 1 77 ? -0.06 -14.711 -21.797 1 96.31 77 LYS B N 1
ATOM 1682 C CA . LYS B 1 77 ? 1.296 -14.203 -21.609 1 96.31 77 LYS B CA 1
ATOM 1683 C C . LYS B 1 77 ? 1.364 -12.711 -21.922 1 96.31 77 LYS B C 1
ATOM 1685 O O . LYS B 1 77 ? 1.984 -11.945 -21.188 1 96.31 77 LYS B O 1
ATOM 1690 N N . THR B 1 78 ? 0.731 -12.336 -22.922 1 96.81 78 THR B N 1
ATOM 1691 C CA . THR B 1 78 ? 0.709 -10.938 -23.328 1 96.81 78 THR B CA 1
ATOM 1692 C C . THR B 1 78 ? 0.007 -10.078 -22.281 1 96.81 78 THR B C 1
ATOM 1694 O O . THR B 1 78 ? 0.5 -9.016 -21.922 1 96.81 78 THR B O 1
ATOM 1697 N N . ALA B 1 79 ? -1.098 -10.5 -21.828 1 96.25 79 ALA B N 1
ATOM 1698 C CA . ALA B 1 79 ? -1.861 -9.773 -20.812 1 96.25 79 ALA B CA 1
ATOM 1699 C C . ALA B 1 79 ? -1.058 -9.609 -19.531 1 96.25 79 ALA B C 1
ATOM 1701 O O . ALA B 1 79 ? -1.071 -8.547 -18.906 1 96.25 79 ALA B O 1
ATOM 1702 N N . ILE B 1 80 ? -0.377 -10.625 -19.141 1 96.62 80 ILE B N 1
ATOM 1703 C CA . ILE B 1 80 ? 0.452 -10.609 -17.938 1 96.62 80 ILE B CA 1
ATOM 1704 C C . ILE B 1 80 ? 1.589 -9.602 -18.109 1 96.62 80 ILE B C 1
ATOM 1706 O O . ILE B 1 80 ? 1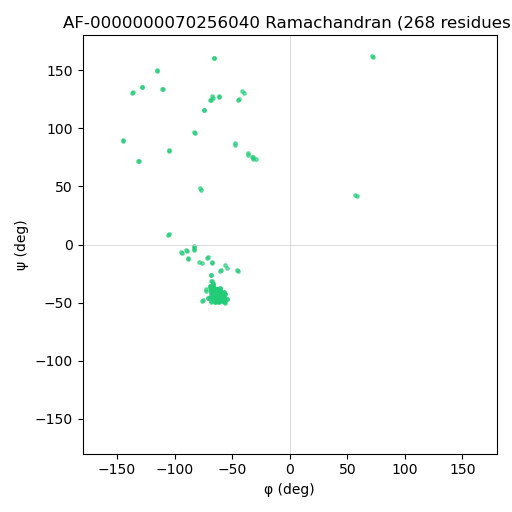.867 -8.812 -17.203 1 96.62 80 ILE B O 1
ATOM 1710 N N . ALA B 1 81 ? 2.199 -9.633 -19.266 1 96.5 81 ALA B N 1
ATOM 1711 C CA . ALA B 1 81 ? 3.277 -8.695 -19.562 1 96.5 81 ALA B CA 1
ATOM 1712 C C . ALA B 1 81 ? 2.771 -7.254 -19.531 1 96.5 81 ALA B C 1
ATOM 1714 O O . ALA B 1 81 ? 3.451 -6.359 -19.031 1 96.5 81 ALA B O 1
ATOM 1715 N N . GLN B 1 82 ? 1.645 -7.043 -20.047 1 97.06 82 GLN B N 1
ATOM 1716 C CA . GLN B 1 82 ? 1.048 -5.715 -20.047 1 97.06 82 GLN B CA 1
ATOM 1717 C C . GLN B 1 82 ? 0.753 -5.23 -18.641 1 97.06 82 GLN B C 1
ATOM 1719 O O . GLN B 1 82 ? 0.953 -4.055 -18.328 1 97.06 82 GLN B O 1
ATOM 1724 N N . MET B 1 83 ? 0.23 -6.105 -17.781 1 96.06 83 MET B N 1
ATOM 1725 C CA . MET B 1 83 ? -0.022 -5.746 -16.391 1 96.06 83 MET B CA 1
ATOM 1726 C C . MET B 1 83 ? 1.272 -5.352 -15.695 1 96.06 83 MET B C 1
ATOM 1728 O O . MET B 1 83 ? 1.298 -4.391 -14.922 1 96.06 83 MET B O 1
ATOM 1732 N N . LYS B 1 84 ? 2.256 -6.117 -15.977 1 94.88 84 LYS B N 1
ATOM 1733 C CA . LYS B 1 84 ? 3.562 -5.801 -15.406 1 94.88 84 LYS B CA 1
ATOM 1734 C C . LYS B 1 84 ? 4.016 -4.402 -15.812 1 94.88 84 LYS B C 1
ATOM 1736 O O . LYS B 1 84 ? 4.48 -3.629 -14.969 1 94.88 84 LYS B O 1
ATOM 1741 N N . ASP B 1 85 ? 3.844 -4.102 -17.047 1 95.19 85 ASP B N 1
ATOM 1742 C CA . ASP B 1 85 ? 4.215 -2.787 -17.578 1 95.19 85 ASP B CA 1
ATOM 1743 C C . ASP B 1 85 ? 3.404 -1.681 -16.906 1 95.19 85 ASP B C 1
ATOM 1745 O O . ASP B 1 85 ? 3.945 -0.624 -16.578 1 95.19 85 ASP B O 1
ATOM 1749 N N . LEU B 1 86 ? 2.121 -1.906 -16.719 1 94 86 LEU B N 1
ATOM 1750 C CA . LEU B 1 86 ? 1.237 -0.926 -16.094 1 94 86 LEU B CA 1
ATOM 1751 C C . LEU B 1 86 ? 1.66 -0.649 -14.664 1 94 86 LEU B C 1
ATOM 1753 O O . LEU B 1 86 ? 1.66 0.502 -14.219 1 94 86 LEU B O 1
ATOM 1757 N N . ILE B 1 87 ? 2.027 -1.683 -13.961 1 93 87 ILE B N 1
ATOM 1758 C CA . ILE B 1 87 ? 2.455 -1.531 -12.578 1 93 87 ILE B CA 1
ATOM 1759 C C . ILE B 1 87 ? 3.732 -0.695 -12.516 1 93 87 ILE B C 1
ATOM 1761 O O . ILE B 1 87 ? 3.867 0.183 -11.664 1 93 87 ILE B O 1
ATOM 1765 N N . GLN B 1 88 ? 4.598 -0.902 -13.406 1 89.56 88 GLN B N 1
ATOM 1766 C CA . GLN B 1 88 ? 5.867 -0.187 -13.445 1 89.56 88 GLN B CA 1
ATOM 1767 C C . GLN B 1 88 ? 5.66 1.287 -13.781 1 89.56 88 GLN B C 1
ATOM 1769 O O . GLN B 1 88 ? 6.449 2.141 -13.375 1 89.56 88 GLN B O 1
ATOM 1774 N N . LYS B 1 89 ? 4.609 1.598 -14.461 1 88.06 89 LYS B N 1
ATOM 1775 C CA . LYS B 1 89 ? 4.324 2.957 -14.914 1 88.06 89 LYS B CA 1
ATOM 1776 C C . LYS B 1 89 ? 3.537 3.73 -13.859 1 88.06 89 LYS B C 1
ATOM 1778 O O . LYS B 1 89 ? 3.367 4.945 -13.969 1 88.06 89 LYS B O 1
ATOM 1783 N N . TYR B 1 90 ? 3.043 3.031 -12.891 1 88.88 90 TYR B N 1
ATOM 1784 C CA . TYR B 1 90 ? 2.211 3.699 -11.891 1 88.88 90 TYR B CA 1
ATOM 1785 C C . TYR B 1 90 ? 3 4.777 -11.156 1 88.88 90 TYR B C 1
ATOM 1787 O O . TYR B 1 90 ? 4.07 4.504 -10.609 1 88.88 90 TYR B O 1
ATOM 1795 N N . PRO B 1 91 ? 2.48 5.996 -11.117 1 81.5 91 PRO B N 1
ATOM 1796 C CA . PRO B 1 91 ? 3.207 7.098 -10.484 1 81.5 91 PRO B CA 1
ATOM 1797 C C . PRO B 1 91 ? 3.029 7.129 -8.969 1 81.5 91 PRO B C 1
ATOM 1799 O O . PRO B 1 91 ? 2.107 7.777 -8.461 1 81.5 91 PRO B O 1
ATOM 1802 N N . LEU B 1 92 ? 3.844 6.625 -8.148 1 71.56 92 LEU B N 1
ATOM 1803 C CA . LEU B 1 92 ? 3.736 6.492 -6.695 1 71.56 92 LEU B CA 1
ATOM 1804 C C . LEU B 1 92 ? 3.766 7.855 -6.02 1 71.56 92 LEU B C 1
ATOM 1806 O O . LEU B 1 92 ? 3.029 8.094 -5.059 1 71.56 92 LEU B O 1
ATOM 1810 N N . MET B 1 93 ? 4.547 8.75 -6.598 1 66.75 93 MET B N 1
ATOM 1811 C CA . MET B 1 93 ? 4.84 10 -5.902 1 66.75 93 MET B CA 1
ATOM 1812 C C . MET B 1 93 ? 3.875 11.094 -6.328 1 66.75 93 MET B C 1
ATOM 1814 O O . MET B 1 93 ? 3.916 12.203 -5.793 1 66.75 93 MET B O 1
ATOM 1818 N N . ASP B 1 94 ? 3.066 10.758 -7.324 1 73.81 94 ASP B N 1
ATOM 1819 C CA . ASP B 1 94 ? 2.092 11.758 -7.734 1 73.81 94 ASP B CA 1
ATOM 1820 C C . ASP B 1 94 ? 0.694 11.156 -7.855 1 73.81 94 ASP B C 1
ATOM 1822 O O . ASP B 1 94 ? 0.157 11.031 -8.953 1 73.81 94 ASP B O 1
ATOM 1826 N N . PRO B 1 95 ? 0.117 10.852 -6.621 1 64.5 95 PRO B N 1
ATOM 1827 C CA . PRO B 1 95 ? -1.179 10.164 -6.625 1 64.5 95 PRO B CA 1
ATOM 1828 C C . PRO B 1 95 ? -2.307 11.039 -7.168 1 64.5 95 PRO B C 1
ATOM 1830 O O . PRO B 1 95 ? -3.377 10.531 -7.508 1 64.5 95 PRO B O 1
ATOM 1833 N N . GLU B 1 96 ? -2.057 12.289 -7.262 1 68 96 GLU B N 1
ATOM 1834 C CA . GLU B 1 96 ? -3.066 13.188 -7.812 1 68 96 GLU B CA 1
ATOM 1835 C C . GLU B 1 96 ? -3.025 13.188 -9.336 1 68 96 GLU B C 1
ATOM 1837 O O . GLU B 1 96 ? -3.889 13.789 -9.984 1 68 96 GLU B O 1
ATOM 1842 N N . ASP B 1 97 ? -2.107 12.438 -9.797 1 73.44 97 ASP B N 1
ATOM 1843 C CA . ASP B 1 97 ? -1.977 12.32 -11.25 1 73.44 97 ASP B CA 1
ATOM 1844 C C . ASP B 1 97 ? -3.178 11.594 -11.844 1 73.44 97 ASP B C 1
ATOM 1846 O O . ASP B 1 97 ? -3.598 10.547 -11.336 1 73.44 97 ASP B O 1
ATOM 1850 N N . LEU B 1 98 ? -3.803 12.156 -12.805 1 72.75 98 LEU B N 1
ATOM 1851 C CA . LEU B 1 98 ? -4.973 11.625 -13.5 1 72.75 98 LEU B CA 1
ATOM 1852 C C . LEU B 1 98 ? -4.688 10.242 -14.07 1 72.75 98 LEU B C 1
ATOM 1854 O O . LEU B 1 98 ? -5.605 9.438 -14.234 1 72.75 98 LEU B O 1
ATOM 1858 N N . GLN B 1 99 ? -3.461 9.977 -14.156 1 83.75 99 GLN B N 1
ATOM 1859 C CA . GLN B 1 99 ? -3.1 8.703 -14.773 1 83.75 99 GLN B CA 1
ATOM 1860 C C . GLN B 1 99 ? -3.27 7.551 -13.789 1 83.75 99 GLN B C 1
ATOM 1862 O O . GLN B 1 99 ? -3.414 6.395 -14.195 1 83.75 99 GLN B O 1
ATOM 1867 N N . VAL B 1 100 ? -3.396 7.844 -12.555 1 85.25 100 VAL B N 1
ATOM 1868 C CA . VAL B 1 100 ? -3.412 6.824 -11.508 1 85.25 100 VAL B CA 1
ATOM 1869 C C . VAL B 1 100 ? -4.695 6.004 -11.602 1 85.25 100 VAL B C 1
ATOM 1871 O O . VAL B 1 100 ? -4.648 4.77 -11.602 1 85.25 100 VAL B O 1
ATOM 1874 N N . GLN B 1 101 ? -5.77 6.766 -11.766 1 87.12 101 GLN B N 1
ATOM 1875 C CA . GLN B 1 101 ? -7.055 6.078 -11.82 1 87.12 101 GLN B CA 1
ATOM 1876 C C . GLN B 1 101 ? -7.18 5.238 -13.086 1 87.12 101 GLN B C 1
ATOM 1878 O O . GLN B 1 101 ? -7.691 4.117 -13.047 1 87.12 101 GLN B O 1
ATOM 1883 N N . GLU B 1 102 ? -6.699 5.785 -14.148 1 91.25 102 GLU B N 1
ATOM 1884 C CA . GLU B 1 102 ? -6.738 5.078 -15.422 1 91.25 102 GLU B CA 1
ATOM 1885 C C . GLU B 1 102 ? -5.906 3.799 -15.367 1 91.25 102 GLU B C 1
ATOM 1887 O O . GLU B 1 102 ? -6.34 2.748 -15.852 1 91.25 102 GLU B O 1
ATOM 1892 N N . ILE B 1 103 ? -4.758 3.914 -14.828 1 93.31 103 ILE B N 1
ATOM 1893 C CA . ILE B 1 103 ? -3.861 2.768 -14.719 1 93.31 103 ILE B CA 1
ATOM 1894 C C . ILE B 1 103 ? -4.5 1.7 -13.828 1 93.31 103 ILE B C 1
ATOM 1896 O O . ILE B 1 103 ? -4.496 0.516 -14.18 1 93.31 103 ILE B O 1
ATOM 1900 N N . MET B 1 104 ? -5.141 2.15 -12.719 1 91.81 104 MET B N 1
ATOM 1901 C CA . MET B 1 104 ? -5.777 1.214 -11.797 1 91.81 104 MET B CA 1
ATOM 1902 C C . MET B 1 104 ? -6.941 0.497 -12.469 1 91.81 104 MET B C 1
ATOM 1904 O O . MET B 1 104 ? -7.09 -0.719 -12.336 1 91.81 104 MET B O 1
ATOM 1908 N N . ASP B 1 105 ? -7.707 1.258 -13.164 1 93.75 105 ASP B N 1
ATOM 1909 C CA . ASP B 1 105 ? -8.836 0.669 -13.875 1 93.75 105 ASP B CA 1
ATOM 1910 C C . ASP B 1 105 ? -8.367 -0.354 -14.906 1 93.75 105 ASP B C 1
ATOM 1912 O O . ASP B 1 105 ? -8.961 -1.422 -15.047 1 93.75 105 ASP B O 1
ATOM 1916 N N . SER B 1 106 ? -7.332 -0.051 -15.57 1 95.31 106 SER B N 1
ATOM 1917 C CA . SER B 1 106 ? -6.766 -0.96 -16.562 1 95.31 106 SER B CA 1
ATOM 1918 C C . SER B 1 106 ? -6.238 -2.232 -15.898 1 95.31 106 SER B C 1
ATOM 1920 O O . SER B 1 106 ? -6.43 -3.332 -16.422 1 95.31 106 SER B O 1
ATOM 1922 N N . LEU B 1 107 ? -5.613 -2.102 -14.789 1 95.94 107 LEU B N 1
ATOM 1923 C CA . LEU B 1 107 ? -5.086 -3.244 -14.055 1 95.94 107 LEU B CA 1
ATOM 1924 C C . LEU B 1 107 ? -6.211 -4.168 -13.602 1 95.94 107 LEU B C 1
ATOM 1926 O O . LEU B 1 107 ? -6.125 -5.387 -13.773 1 95.94 107 LEU B O 1
ATOM 1930 N N . ARG B 1 108 ? -7.262 -3.551 -13.117 1 95.06 108 ARG B N 1
ATOM 1931 C CA . ARG B 1 108 ? -8.406 -4.328 -12.648 1 95.06 108 ARG B CA 1
ATOM 1932 C C . ARG B 1 108 ? -9.039 -5.109 -13.797 1 95.06 108 ARG B C 1
ATOM 1934 O O . ARG B 1 108 ? -9.367 -6.289 -13.648 1 95.06 108 ARG B O 1
ATOM 1941 N N . LEU B 1 109 ? -9.164 -4.449 -14.875 1 94.94 109 LEU B N 1
ATOM 1942 C CA . LEU B 1 109 ? -9.75 -5.078 -16.047 1 94.94 109 LEU B CA 1
ATOM 1943 C C . LEU B 1 109 ? -8.859 -6.207 -16.562 1 94.94 109 LEU B C 1
ATOM 1945 O O . LEU B 1 109 ? -9.344 -7.305 -16.844 1 94.94 109 LEU B O 1
ATOM 1949 N N . LYS B 1 110 ? -7.629 -6.012 -16.672 1 95.06 110 LYS B N 1
ATOM 1950 C CA . LYS B 1 110 ? -6.691 -7.012 -17.188 1 95.06 110 LYS B CA 1
ATOM 1951 C C . LYS B 1 110 ? -6.594 -8.203 -16.234 1 95.06 110 LYS B C 1
ATOM 1953 O O . LYS B 1 110 ? -6.473 -9.344 -16.672 1 95.06 110 LYS B O 1
ATOM 1958 N N . PHE B 1 111 ? -6.664 -7.914 -15.008 1 95.69 111 PHE B N 1
ATOM 1959 C CA . PHE B 1 111 ? -6.625 -8.992 -14.023 1 95.69 111 PHE B CA 1
ATOM 1960 C C . PHE B 1 111 ? -7.82 -9.922 -14.195 1 95.69 111 PHE B C 1
ATOM 1962 O O . PHE B 1 111 ? -7.668 -11.141 -14.203 1 95.69 111 PHE B O 1
ATOM 1969 N N . LYS B 1 112 ? -8.953 -9.258 -14.289 1 94.31 112 LYS B N 1
ATOM 1970 C CA . LYS B 1 112 ? -10.164 -10.047 -14.516 1 94.31 112 LYS B CA 1
ATOM 1971 C C . LYS B 1 112 ? -10.039 -10.891 -15.773 1 94.31 112 LYS B C 1
ATOM 1973 O O . LYS B 1 112 ? -10.438 -12.062 -15.789 1 94.31 112 LYS B O 1
ATOM 1978 N N . MET B 1 113 ? -9.531 -10.359 -16.797 1 94.38 113 MET B N 1
ATOM 1979 C CA . MET B 1 113 ? -9.328 -11.055 -18.062 1 94.38 113 MET B CA 1
ATOM 1980 C C . MET B 1 113 ? -8.383 -12.242 -17.875 1 94.38 113 MET B C 1
ATOM 1982 O O . MET B 1 113 ? -8.656 -13.336 -18.375 1 94.38 113 MET B O 1
ATOM 1986 N N . ILE B 1 114 ? -7.273 -12.039 -17.203 1 94.38 114 ILE B N 1
ATOM 1987 C CA . ILE B 1 114 ? -6.281 -13.086 -16.984 1 94.38 114 ILE B CA 1
ATOM 1988 C C . ILE B 1 114 ? -6.895 -14.219 -16.172 1 94.38 114 ILE B C 1
ATOM 1990 O O . ILE B 1 114 ? -6.688 -15.398 -16.484 1 94.38 114 ILE B O 1
ATOM 1994 N N . CYS B 1 115 ? -7.672 -13.82 -15.188 1 91.38 115 CYS B N 1
ATOM 1995 C CA . CYS B 1 115 ? -8.344 -14.844 -14.391 1 91.38 115 CYS B CA 1
ATOM 1996 C C . CYS B 1 115 ? -9.266 -15.688 -15.258 1 91.38 115 CYS B C 1
ATOM 1998 O O . CYS B 1 115 ? -9.328 -16.906 -15.094 1 91.38 115 CYS B O 1
ATOM 2000 N N . SER B 1 116 ? -9.906 -15.062 -16.141 1 92.12 116 SER B N 1
ATOM 2001 C CA . SER B 1 116 ? -10.789 -15.758 -17.062 1 92.12 116 SER B CA 1
ATOM 2002 C C . SER B 1 116 ? -10 -16.656 -18 1 92.12 116 SER B C 1
ATOM 2004 O O . SER B 1 116 ? -10.391 -17.797 -18.25 1 92.12 116 SER B O 1
ATOM 2006 N N . LEU B 1 117 ? -8.922 -16.219 -18.594 1 91.31 117 LEU B N 1
ATOM 2007 C CA . LEU B 1 117 ? -8.086 -16.953 -19.531 1 91.31 117 LEU B CA 1
ATOM 2008 C C . LEU B 1 117 ? -7.469 -18.172 -18.859 1 91.31 117 LEU B C 1
ATOM 2010 O O . LEU B 1 117 ? -7.312 -19.219 -19.5 1 91.31 117 LEU B O 1
ATOM 2014 N N . LEU B 1 118 ? -7.07 -18.031 -17.656 1 88.56 118 LEU B N 1
ATOM 2015 C CA . LEU B 1 118 ? -6.387 -19.094 -16.938 1 88.56 118 LEU B CA 1
ATOM 2016 C C . LEU B 1 118 ? -7.387 -19.984 -16.203 1 88.56 118 LEU B C 1
ATOM 2018 O O . LEU B 1 118 ? -7.004 -21 -15.602 1 88.56 118 LEU B O 1
ATOM 2022 N N . HIS B 1 119 ? -8.672 -19.609 -16.219 1 85.56 119 HIS B N 1
ATOM 2023 C CA . HIS B 1 119 ? -9.758 -20.344 -15.57 1 85.56 119 HIS B CA 1
ATOM 2024 C C . HIS B 1 119 ? -9.5 -20.5 -14.078 1 85.56 119 HIS B C 1
ATOM 2026 O O . HIS B 1 119 ? -9.625 -21.594 -13.539 1 85.56 119 HIS B O 1
ATOM 2032 N N . VAL B 1 120 ? -9.031 -19.391 -13.562 1 83.62 120 VAL B N 1
ATOM 2033 C CA . VAL B 1 120 ? -8.828 -19.359 -12.125 1 83.62 120 VAL B CA 1
ATOM 2034 C C . VAL B 1 120 ? -9.758 -18.328 -11.492 1 83.62 120 VAL B C 1
ATOM 2036 O O . VAL B 1 120 ? -10.117 -17.344 -12.133 1 83.62 120 VAL B O 1
ATOM 2039 N N . LYS B 1 121 ? -10.156 -18.609 -10.242 1 79.81 121 LYS B N 1
ATOM 2040 C CA . LYS B 1 121 ? -11.008 -17.672 -9.508 1 79.81 121 LYS B CA 1
ATOM 2041 C C . LYS B 1 121 ? -10.203 -16.922 -8.461 1 79.81 121 LYS B C 1
ATOM 2043 O O . LYS B 1 121 ? -10.125 -17.344 -7.305 1 79.81 121 LYS B O 1
ATOM 2048 N N . LEU B 1 122 ? -9.539 -15.922 -8.938 1 82.62 122 LEU B N 1
ATOM 2049 C CA . LEU B 1 122 ? -8.805 -15.023 -8.055 1 82.62 122 LEU B CA 1
ATOM 2050 C C . LEU B 1 122 ? -9.453 -13.648 -8.016 1 82.62 122 LEU B C 1
ATOM 2052 O O . LEU B 1 122 ? -9.938 -13.156 -9.039 1 82.62 122 LEU B O 1
ATOM 2056 N N . HIS B 1 123 ? -9.617 -13.102 -6.793 1 80.5 123 HIS B N 1
ATOM 2057 C CA . HIS B 1 123 ? -10.188 -11.766 -6.652 1 80.5 123 HIS B CA 1
ATOM 2058 C C . HIS B 1 123 ? -9.414 -10.945 -5.625 1 80.5 123 HIS B C 1
ATOM 2060 O O . HIS B 1 123 ? -8.992 -11.469 -4.59 1 80.5 123 HIS B O 1
ATOM 2066 N N . TYR B 1 124 ? -9.141 -9.805 -6.121 1 81.94 124 TYR B N 1
ATOM 2067 C CA . TYR B 1 124 ? -8.656 -8.867 -5.109 1 81.94 124 TYR B CA 1
ATOM 2068 C C . TYR B 1 124 ? -9.805 -8.375 -4.238 1 81.94 124 TYR B C 1
ATOM 2070 O O . TYR B 1 124 ? -10.734 -7.727 -4.73 1 81.94 124 TYR B O 1
ATOM 2078 N N . ASN B 1 125 ? -9.797 -8.68 -2.951 1 74.81 125 ASN B N 1
ATOM 2079 C CA . ASN B 1 125 ? -10.898 -8.336 -2.055 1 74.81 125 ASN B CA 1
ATOM 2080 C C . ASN B 1 125 ? -10.523 -7.168 -1.143 1 74.81 125 ASN B C 1
ATOM 2082 O O . ASN B 1 125 ? -11.352 -6.703 -0.356 1 74.81 125 ASN B O 1
ATOM 2086 N N . GLY B 1 126 ? -9.398 -6.566 -1.402 1 75 126 GLY B N 1
ATOM 2087 C CA . GLY B 1 126 ? -8.945 -5.527 -0.494 1 75 126 GLY B CA 1
ATOM 2088 C C . GLY B 1 126 ? -8.461 -6.066 0.84 1 75 126 GLY B C 1
ATOM 2089 O O . GLY B 1 126 ? -8.547 -7.27 1.097 1 75 126 GLY B O 1
ATOM 2090 N N . TYR B 1 127 ? -7.711 -5.207 1.487 1 67.94 127 TYR B N 1
ATOM 2091 C CA . TYR B 1 127 ? -7.242 -5.602 2.811 1 67.94 127 TYR B CA 1
ATOM 2092 C C . TYR B 1 127 ? -8.398 -5.68 3.801 1 67.94 127 TYR B C 1
ATOM 2094 O O . TYR B 1 127 ? -9.312 -4.852 3.76 1 67.94 127 TYR B O 1
ATOM 2102 N N . PRO B 1 128 ? -8.539 -6.879 4.449 1 54.91 128 PRO B N 1
ATOM 2103 C CA . PRO B 1 128 ? -9.633 -6.973 5.418 1 54.91 128 PRO B CA 1
ATOM 2104 C C . PRO B 1 128 ? -9.68 -5.781 6.371 1 54.91 128 PRO B C 1
ATOM 2106 O O . PRO B 1 128 ? -8.641 -5.371 6.902 1 54.91 128 PRO B O 1
ATOM 2109 N N . ALA B 1 129 ? -10.406 -4.832 5.82 1 52.28 129 ALA B N 1
ATOM 2110 C CA . ALA B 1 129 ? -10.586 -3.613 6.605 1 52.28 129 ALA B CA 1
ATOM 2111 C C . ALA B 1 129 ? -10.914 -3.939 8.055 1 52.28 129 ALA B C 1
ATOM 2113 O O . ALA B 1 129 ? -11.516 -4.977 8.344 1 52.28 129 ALA B O 1
ATOM 2114 N N . GLU B 1 130 ? -10.164 -3.441 9 1 46.56 130 GLU B N 1
ATOM 2115 C CA . GLU B 1 130 ? -10.828 -3.418 10.297 1 46.56 130 GLU B CA 1
ATOM 2116 C C . GLU B 1 130 ? -12.297 -3.014 10.148 1 46.56 130 GLU B C 1
ATOM 2118 O O . GLU B 1 130 ? -12.656 -2.301 9.211 1 46.56 130 GLU B O 1
ATOM 2123 N N . ALA B 1 131 ? -13.281 -3.773 10.75 1 38.28 131 ALA B N 1
ATOM 2124 C CA . ALA B 1 131 ? -14.664 -3.357 10.977 1 38.28 131 ALA B CA 1
ATOM 2125 C C . ALA B 1 131 ? -14.75 -1.853 11.211 1 38.28 131 ALA B C 1
ATOM 2127 O O . ALA B 1 131 ? -14.117 -1.325 12.133 1 38.28 131 ALA B O 1
ATOM 2128 N N . ASN B 1 132 ? -14.609 -0.96 10.25 1 40 132 ASN B N 1
ATOM 2129 C CA . ASN B 1 132 ? -15.195 0.323 10.617 1 40 132 ASN B CA 1
ATOM 2130 C C . ASN B 1 132 ? -16.469 0.143 11.445 1 40 132 ASN B C 1
ATOM 2132 O O . ASN B 1 132 ? -17.469 -0.365 10.945 1 40 132 ASN B O 1
ATOM 2136 N N . ASP B 1 133 ? -16.328 -0.151 12.633 1 34.34 133 ASP B N 1
ATOM 2137 C CA . ASP B 1 133 ? -17.438 0.232 13.492 1 34.34 133 ASP B CA 1
ATOM 2138 C C . ASP B 1 133 ? -17.891 1.666 13.219 1 34.34 133 ASP B C 1
ATOM 2140 O O . ASP B 1 133 ? -18.672 2.238 13.977 1 34.34 133 ASP B O 1
ATOM 2144 N N . THR B 1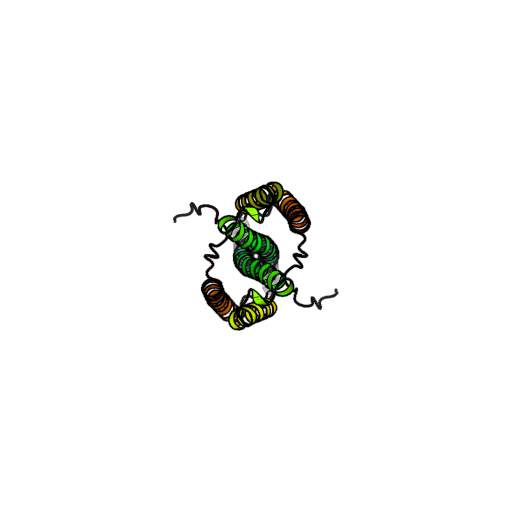 134 ? -17.078 2.588 12.625 1 33.34 134 THR B N 1
ATOM 2145 C CA . THR B 1 134 ? -17.766 3.869 12.703 1 33.34 134 THR B CA 1
ATOM 2146 C C . THR B 1 134 ? -18.859 3.959 11.648 1 33.34 134 THR B C 1
ATOM 2148 O O . THR B 1 134 ? -18.578 4.234 10.477 1 33.34 134 THR B O 1
ATOM 2151 N N . GLN B 1 135 ? -19.719 3.006 11.484 1 31.14 135 GLN B N 1
ATOM 2152 C CA . GLN B 1 135 ? -21.031 3.455 11.055 1 31.14 135 GLN B CA 1
ATOM 2153 C C . GLN B 1 135 ? -21.328 4.867 11.562 1 31.14 135 GLN B C 1
ATOM 2155 O O . GLN B 1 135 ? -21.531 5.07 12.766 1 31.14 135 GLN B O 1
ATOM 2160 N N . PHE B 1 136 ? -20.672 5.949 10.953 1 27.67 136 PHE B N 1
ATOM 2161 C CA . PHE B 1 136 ? -21.594 7.047 11.203 1 27.67 136 PHE B CA 1
ATOM 2162 C C . PHE B 1 136 ? -22.922 6.801 10.492 1 27.67 136 PHE B C 1
ATOM 2164 O O . PHE B 1 136 ? -22.969 6.117 9.469 1 27.67 136 PHE B O 1
#

Foldseek 3Di:
DVVVVVVVVVVVVVVVVVVVVVVVVVVCVVVVVVVVVVVCVVVLCQLVVVLVVLVVVLVVVVVVCVVPVVLADPVLVVLSVVLVVLSVPADSVCCVDPVNVVSVVSNQVSVVVNCVRNVHDDDDPTDPDDPPPPPD/DVVVVVVVVVVVVVVVVVVVVVVVVVVCVVVVVVVVVVVCVVVLCQLVVVLVVLVVVLVVVVVVCVVPVVLADPVLVVLSVVLVVLSVPADSVCCVDPVNVVSVVSNQVSVVVSCVRNVHDDDDPTDPDDPPPPPD

Secondary structure (DSSP, 8-state):
-HHHHHHHHHHHHHHHHHHHHHHHHHHHHHHHHHHHHHHHHHHHHHHHHHHHHHHHHHHHHHHHHHH-GGGS-HHHHHHHHHHHHHHHH--TT-TT-HHHHHHHHHHHHHHHHHHHHHT-------S---------/-HHHHHHHHHHHHHHHHHHHHHHHHHHHHHHHHHHHHHHHHHHHHHHHHHHHHHHHHHHHHHHHHHH-GGGS-HHHHHHHHHHHHHHHH--TT-TT-HHHHHHHHHHHHHHHHHHHHHT-------S---------

Sequence (272 aa):
MMDDLFDSAVNFEEVHFKKGYDEGYSHGLVAGKDEGKQVGLKIGFEVGEELGFYSGCIHIWTSAIQIDPRCFSSRAKTAIAQMKDLIQKYPLMDPEDLQVQEIMDSLRLKFKMICSLLHVKLHYNGYPAEANDTQFMMDDLFDSAVNFEEVHFKKGYDEGYSHGLVAGKDEGKQVGLKIGFEVGEELGFYSGCIHIWTSAIQIDPRCFSSRAKTAIAQMKDLIQKYPLMDPEDLQVQEIMDSLRLKFKMICSLLHVKLHYNGYPAEANDTQF

Solvent-accessible surface area (backbone atoms only — not comparable to full-atom values): 14296 Å² total; per-residue (Å²): 110,71,62,56,53,50,52,51,48,50,51,49,41,49,51,36,18,50,52,19,17,52,54,17,20,54,53,15,23,55,56,14,22,56,54,15,21,54,54,14,24,52,54,17,19,56,53,17,21,54,53,14,21,51,49,19,39,44,52,52,51,51,53,48,38,72,75,42,52,85,81,48,55,71,66,49,52,49,53,48,52,49,46,54,50,49,60,72,64,53,54,80,92,45,71,84,38,73,59,44,60,54,48,50,54,48,44,54,52,51,48,55,50,44,26,59,73,68,71,46,94,75,76,90,79,67,74,86,63,74,79,68,72,72,70,122,110,69,64,56,53,50,51,51,50,51,50,48,42,51,50,34,18,49,53,21,18,53,53,18,20,54,51,14,23,53,55,14,24,55,53,15,21,54,54,15,24,54,52,17,19,55,52,17,20,53,53,12,21,52,50,19,38,44,52,52,52,52,52,47,39,70,76,44,53,85,80,48,54,71,65,49,52,50,53,48,54,50,47,53,52,50,61,70,64,54,54,81,89,43,72,83,39,75,60,44,60,54,49,49,53,50,45,53,52,51,48,55,50,45,24,59,73,70,73,46,94,76,76,88,79,67,74,84,63,73,78,71,73,70,72,120

pLDDT: mean 84.82, std 15.16, range [26.72, 97.06]

InterPro domains:
  IPR019191 Essential protein Yae1, N-terminal [PF09811] (20-58)
  IPR052436 LTO1 complex adapter protein [PTHR28532] (3-123)